Protein AF-A0AAV4A2T1-F1 (afdb_monomer)

Radius of gyration: 36.2 Å; Cα contacts (8 Å, |Δi|>4): 135; chains: 1; bounding box: 87×45×117 Å

Foldseek 3Di:
DDDDDPDPPPPVPPPVVVVVVVVVVVVVVVLVVLLVVQLVVCVVVVPPDPVVSVVSSVCSPPDDDDPPNPPVVVDPPPPPVCPPVVVDPDDDDDDDDDDDDDDDDDPDPDQPQDPALVSVVVCCVPVVPDLQSNLVNDLNNFQVSLLVRQQAHDDDLVVLSLLVSCLPPPDLVCLVRNLSNLVSCLNHNCSVVSLVPDDPVSVVSNVVSLVVSLVDDDDDVNVVSVVSSVVSCVSSVD

Structure (mmCIF, N/CA/C/O backbone):
data_AF-A0AAV4A2T1-F1
#
_entry.id   AF-A0AAV4A2T1-F1
#
loop_
_atom_site.group_PDB
_atom_site.id
_atom_site.type_symbol
_atom_site.label_atom_id
_atom_site.label_alt_id
_atom_site.label_comp_id
_atom_site.label_asym_id
_atom_site.label_entity_id
_atom_site.label_seq_id
_atom_site.pdbx_PDB_ins_code
_atom_site.Cartn_x
_atom_site.Cartn_y
_atom_site.Cartn_z
_atom_site.occupancy
_atom_site.B_iso_or_equiv
_atom_site.auth_seq_id
_atom_site.auth_comp_id
_atom_site.auth_asym_id
_atom_site.auth_atom_id
_atom_site.pdbx_PDB_model_num
ATOM 1 N N . MET A 1 1 ? 59.737 -14.515 -89.623 1.00 43.16 1 MET A N 1
ATOM 2 C CA . MET A 1 1 ? 59.753 -14.873 -88.190 1.00 43.16 1 MET A CA 1
ATOM 3 C C . MET A 1 1 ? 60.000 -13.600 -87.404 1.00 43.16 1 MET A C 1
ATOM 5 O O . MET A 1 1 ? 61.114 -13.100 -87.418 1.00 43.16 1 MET A O 1
ATOM 9 N N . THR A 1 2 ? 58.962 -13.033 -86.798 1.00 39.16 2 THR A N 1
ATOM 10 C CA . THR A 1 2 ? 59.071 -11.861 -85.921 1.00 39.16 2 THR A CA 1
ATOM 11 C C . THR A 1 2 ? 58.277 -12.177 -84.666 1.00 39.16 2 THR A C 1
ATOM 13 O O . THR A 1 2 ? 57.051 -12.204 -84.686 1.00 39.16 2 THR A O 1
ATOM 16 N N . THR A 1 3 ? 58.992 -12.527 -83.603 1.00 48.31 3 THR A N 1
ATOM 17 C CA . THR A 1 3 ? 58.440 -12.797 -82.276 1.00 48.31 3 THR A CA 1
ATOM 18 C C . THR A 1 3 ? 58.065 -11.473 -81.620 1.00 48.31 3 THR A C 1
ATOM 20 O O . THR A 1 3 ? 58.946 -10.708 -81.223 1.00 48.31 3 THR A O 1
ATOM 23 N N . THR A 1 4 ? 56.771 -11.190 -81.518 1.00 50.41 4 THR A N 1
ATOM 24 C CA . THR A 1 4 ? 56.253 -10.055 -80.752 1.00 50.41 4 THR A CA 1
ATOM 25 C C . THR A 1 4 ? 56.444 -10.356 -79.266 1.00 50.41 4 THR A C 1
ATOM 27 O O . THR A 1 4 ? 55.845 -11.286 -78.730 1.00 50.41 4 THR A O 1
ATOM 30 N N . LYS A 1 5 ? 57.340 -9.610 -78.615 1.00 54.28 5 LYS A N 1
ATOM 31 C CA . LYS A 1 5 ? 57.538 -9.627 -77.160 1.00 54.28 5 LYS A CA 1
ATOM 32 C C . LYS A 1 5 ? 56.217 -9.239 -76.489 1.00 54.28 5 LYS A C 1
ATOM 34 O O . LYS A 1 5 ? 55.734 -8.133 -76.711 1.00 54.28 5 LYS A O 1
ATOM 39 N N . SER A 1 6 ? 55.658 -10.134 -75.677 1.00 53.12 6 SER A N 1
ATOM 40 C CA . SER A 1 6 ? 54.567 -9.804 -74.759 1.00 53.12 6 SER A CA 1
ATOM 41 C C . SER A 1 6 ? 55.137 -8.886 -73.677 1.00 53.12 6 SER A C 1
ATOM 43 O O . SER A 1 6 ? 55.912 -9.340 -72.837 1.00 53.12 6 SER A O 1
ATOM 45 N N . SER A 1 7 ? 54.833 -7.590 -73.751 1.00 50.44 7 SER A N 1
ATOM 46 C CA . SER A 1 7 ? 55.032 -6.670 -72.627 1.00 50.44 7 SER A CA 1
ATOM 47 C C . SER A 1 7 ? 54.070 -7.095 -71.515 1.00 50.44 7 SER A C 1
ATOM 49 O O . SER A 1 7 ? 52.896 -7.352 -71.771 1.00 50.44 7 SER A O 1
ATOM 51 N N . HIS A 1 8 ? 54.606 -7.251 -70.308 1.00 57.75 8 HIS A N 1
ATOM 52 C CA . HIS A 1 8 ? 53.874 -7.577 -69.085 1.00 57.75 8 HIS A CA 1
ATOM 53 C C . HIS A 1 8 ? 53.548 -6.293 -68.304 1.00 57.75 8 HIS A C 1
ATOM 55 O O . HIS A 1 8 ? 53.617 -6.283 -67.085 1.00 57.75 8 HIS A O 1
ATOM 61 N N . ASP A 1 9 ? 53.209 -5.209 -69.004 1.00 53.62 9 ASP A N 1
ATOM 62 C CA . ASP A 1 9 ? 52.896 -3.916 -68.386 1.00 53.62 9 ASP A CA 1
ATOM 63 C C . ASP A 1 9 ? 51.425 -3.556 -68.616 1.00 53.62 9 ASP A C 1
ATOM 65 O O . ASP A 1 9 ? 51.102 -2.516 -69.184 1.00 53.62 9 ASP A O 1
ATOM 69 N N . ASP A 1 10 ? 50.526 -4.442 -68.192 1.00 55.19 10 ASP A N 1
ATOM 70 C CA . ASP A 1 10 ? 49.124 -4.080 -67.968 1.00 55.19 10 ASP A CA 1
ATOM 71 C C . ASP A 1 10 ? 48.776 -4.340 -66.497 1.00 55.19 10 ASP A C 1
ATOM 73 O O . ASP A 1 10 ? 47.864 -5.090 -66.155 1.00 55.19 10 ASP A O 1
ATOM 77 N N . ASP A 1 11 ? 49.558 -3.720 -65.604 1.00 62.66 11 ASP A N 1
ATOM 78 C CA . ASP A 1 11 ? 49.144 -3.445 -64.226 1.00 62.66 11 ASP A CA 1
ATOM 79 C C . ASP A 1 11 ? 48.082 -2.333 -64.267 1.00 62.66 11 ASP A C 1
ATOM 81 O O . ASP A 1 11 ? 48.297 -1.183 -63.872 1.00 62.66 11 ASP A O 1
ATOM 85 N N . SER A 1 12 ? 46.908 -2.669 -64.799 1.00 69.00 12 SER A N 1
ATOM 86 C CA . SER A 1 12 ? 45.718 -1.841 -64.656 1.00 69.00 12 SER A CA 1
ATOM 87 C C . SER A 1 12 ? 45.301 -1.885 -63.186 1.00 69.00 12 SER A C 1
ATOM 89 O O . SER A 1 12 ? 44.642 -2.819 -62.727 1.00 69.00 12 SER A O 1
ATOM 91 N N . LEU A 1 13 ? 45.770 -0.907 -62.406 1.00 72.44 13 LEU A N 1
ATOM 92 C CA . LEU A 1 13 ? 45.395 -0.748 -61.004 1.00 72.44 13 LEU A CA 1
ATOM 93 C C . LEU A 1 13 ? 43.880 -0.539 -60.906 1.00 72.44 13 LEU A C 1
ATOM 95 O O . LEU A 1 13 ? 43.354 0.517 -61.260 1.00 72.44 13 LEU A O 1
ATOM 99 N N . ASP A 1 14 ? 43.176 -1.546 -60.392 1.00 82.25 14 ASP A N 1
ATOM 100 C CA . ASP A 1 14 ? 41.750 -1.447 -60.097 1.00 82.25 14 ASP A CA 1
ATOM 101 C C . ASP A 1 14 ? 41.538 -0.543 -58.872 1.00 82.25 14 ASP A C 1
ATOM 103 O O . ASP A 1 14 ? 41.599 -0.977 -57.716 1.00 82.25 14 ASP A O 1
ATOM 107 N N . PHE A 1 15 ? 41.277 0.738 -59.130 1.00 84.81 15 PHE A N 1
ATOM 108 C CA . PHE A 1 15 ? 40.980 1.732 -58.099 1.00 84.81 15 PHE A CA 1
ATOM 109 C C . PHE A 1 15 ? 39.780 1.346 -57.221 1.00 84.81 15 PHE A C 1
ATOM 111 O O . PHE A 1 15 ? 39.764 1.693 -56.041 1.00 84.81 15 PHE A O 1
ATOM 118 N N . GLY A 1 16 ? 38.811 0.585 -57.742 1.00 91.25 16 GLY A N 1
ATOM 119 C CA . GLY A 1 16 ? 37.668 0.109 -56.962 1.00 91.25 16 GLY A CA 1
ATOM 120 C C . GLY A 1 16 ? 38.048 -0.986 -55.961 1.00 91.25 16 GLY A C 1
ATOM 121 O O . GLY A 1 16 ? 37.509 -1.032 -54.851 1.00 91.25 16 GLY A O 1
ATOM 122 N N . LYS A 1 17 ? 39.009 -1.851 -56.314 1.00 89.94 17 LYS A N 1
ATOM 123 C CA . LYS A 1 17 ? 39.591 -2.832 -55.384 1.00 89.94 17 LYS A CA 1
ATOM 124 C C . LYS A 1 17 ? 40.360 -2.133 -54.266 1.00 89.94 17 LYS A C 1
ATOM 126 O O . LYS A 1 17 ? 40.123 -2.437 -53.098 1.00 89.94 17 LYS A O 1
ATOM 131 N N . VAL A 1 18 ? 41.211 -1.170 -54.619 1.00 89.75 18 VAL A N 1
ATOM 132 C CA . VAL A 1 18 ? 42.005 -0.396 -53.649 1.00 89.75 18 VAL A CA 1
ATOM 133 C C . VAL A 1 18 ? 41.103 0.404 -52.707 1.00 89.75 18 VAL A C 1
ATOM 135 O O . VAL A 1 18 ? 41.322 0.397 -51.500 1.00 89.75 18 VAL A O 1
ATOM 138 N N . GLU A 1 19 ? 40.045 1.039 -53.219 1.00 94.06 19 GLU A N 1
ATOM 139 C CA . GLU A 1 19 ? 39.087 1.782 -52.392 1.00 94.06 19 GLU A CA 1
ATOM 140 C C . GLU A 1 19 ? 38.361 0.870 -51.391 1.00 94.06 19 GLU A C 1
ATOM 142 O O . GLU A 1 19 ? 38.180 1.235 -50.228 1.00 94.06 19 GLU A O 1
ATOM 147 N N . ARG A 1 20 ? 37.958 -0.334 -51.814 1.00 94.25 20 ARG A N 1
ATOM 148 C CA . ARG A 1 20 ? 37.301 -1.306 -50.930 1.00 94.25 20 ARG A CA 1
ATOM 149 C C . ARG A 1 20 ? 38.246 -1.817 -49.846 1.00 94.25 20 ARG A C 1
ATOM 151 O O . ARG A 1 20 ? 37.833 -1.927 -48.695 1.00 94.25 20 ARG A O 1
ATOM 158 N N . GLU A 1 21 ? 39.490 -2.121 -50.208 1.00 93.88 21 GLU A N 1
ATOM 159 C CA . GLU A 1 21 ? 40.523 -2.528 -49.250 1.00 93.88 21 GLU A CA 1
ATOM 160 C C . GLU A 1 21 ? 40.792 -1.414 -48.237 1.00 93.88 21 GLU A C 1
ATOM 162 O O . GLU A 1 21 ? 40.781 -1.671 -47.035 1.00 93.88 21 GLU A O 1
ATOM 167 N N . ALA A 1 22 ? 40.923 -0.169 -48.700 1.00 94.94 22 ALA A N 1
ATOM 168 C CA . ALA A 1 22 ? 41.121 0.986 -47.833 1.00 94.94 22 ALA A CA 1
ATOM 169 C C . ALA A 1 22 ? 39.945 1.191 -46.863 1.00 94.94 22 ALA A C 1
ATOM 171 O O . ALA A 1 22 ? 40.167 1.353 -45.666 1.00 94.94 22 ALA A O 1
ATOM 172 N N . LYS A 1 23 ? 38.697 1.114 -47.345 1.00 96.06 23 LYS A N 1
ATOM 173 C CA . LYS A 1 23 ? 37.503 1.199 -46.482 1.00 96.06 23 LYS A CA 1
ATOM 174 C C . LYS A 1 23 ? 37.475 0.082 -45.442 1.00 96.06 23 LYS A C 1
ATOM 176 O O . LYS A 1 23 ? 37.290 0.353 -44.264 1.00 96.06 23 LYS A O 1
ATOM 181 N N . SER A 1 24 ? 37.755 -1.155 -45.855 1.00 95.50 24 SER A N 1
ATOM 182 C CA . SER A 1 24 ? 37.804 -2.291 -44.932 1.00 95.50 24 SER A CA 1
ATOM 183 C C . SER A 1 24 ? 38.889 -2.141 -43.861 1.00 95.50 24 SER A C 1
ATOM 185 O O . SER A 1 24 ? 38.699 -2.627 -42.748 1.00 95.50 24 SER A O 1
ATOM 187 N N . MET A 1 25 ? 40.025 -1.513 -44.184 1.00 94.81 25 MET A N 1
ATOM 188 C CA . MET A 1 25 ? 41.084 -1.237 -43.208 1.00 94.81 25 MET A CA 1
ATOM 189 C C . MET A 1 25 ? 40.655 -0.178 -42.190 1.00 94.81 25 MET A C 1
ATOM 191 O O . MET A 1 25 ? 40.936 -0.342 -41.006 1.00 94.81 25 MET A O 1
ATOM 195 N N . VAL A 1 26 ? 39.948 0.868 -42.632 1.00 96.00 26 VAL A N 1
ATOM 196 C CA . VAL A 1 26 ? 39.400 1.904 -41.741 1.00 96.00 26 VAL A CA 1
ATOM 197 C C . VAL A 1 26 ? 38.363 1.305 -40.793 1.00 96.00 26 VAL A C 1
ATOM 199 O O . VAL A 1 26 ? 38.496 1.456 -39.582 1.00 96.00 26 VAL A O 1
ATOM 202 N N . ASP A 1 27 ? 37.401 0.544 -41.318 1.00 92.88 27 ASP A N 1
ATOM 203 C CA . ASP A 1 27 ? 36.357 -0.093 -40.504 1.00 92.88 27 ASP A CA 1
ATOM 204 C C . ASP A 1 27 ? 36.952 -1.052 -39.452 1.00 92.88 27 ASP A C 1
ATOM 206 O O . ASP A 1 27 ? 36.461 -1.153 -38.324 1.00 92.88 27 ASP A O 1
ATOM 210 N N . TYR A 1 28 ? 38.025 -1.769 -39.810 1.00 93.88 28 TYR A N 1
ATOM 211 C CA . TYR A 1 28 ? 38.736 -2.653 -38.888 1.00 93.88 28 TYR A CA 1
ATOM 212 C C . TYR A 1 28 ? 39.434 -1.875 -37.766 1.00 93.88 28 TYR A C 1
ATOM 214 O O . TYR A 1 28 ? 39.346 -2.280 -36.604 1.00 93.88 28 TYR A O 1
ATOM 222 N N . ASP A 1 29 ? 40.103 -0.767 -38.095 1.00 95.50 29 ASP A N 1
ATOM 223 C CA . ASP A 1 29 ? 40.777 0.072 -37.102 1.00 95.50 29 ASP A CA 1
ATOM 224 C C . ASP A 1 29 ? 39.762 0.710 -36.143 1.00 95.50 29 ASP A C 1
ATOM 226 O O . ASP A 1 29 ? 39.908 0.610 -34.924 1.00 95.50 29 ASP A O 1
ATOM 230 N N . GLU A 1 30 ? 38.664 1.261 -36.667 1.00 93.81 30 GLU A N 1
ATOM 231 C CA . GLU A 1 30 ? 37.575 1.812 -35.853 1.00 93.81 30 GLU A CA 1
ATOM 232 C C . GLU A 1 30 ? 37.017 0.771 -34.875 1.00 93.81 30 GLU A C 1
ATOM 234 O O . GLU A 1 30 ? 36.868 1.034 -33.675 1.00 93.81 30 GLU A O 1
ATOM 239 N N . ARG A 1 31 ? 36.762 -0.448 -35.361 1.00 92.19 31 ARG A N 1
ATOM 240 C CA . ARG A 1 31 ? 36.276 -1.546 -34.523 1.00 92.19 31 ARG A CA 1
ATOM 241 C C . ARG A 1 31 ? 37.288 -1.946 -33.452 1.00 92.19 31 ARG A C 1
ATOM 243 O O . ARG A 1 31 ? 36.897 -2.164 -32.304 1.00 92.19 31 ARG A O 1
ATOM 250 N N . TYR A 1 32 ? 38.571 -2.006 -33.798 1.00 95.00 32 TYR A N 1
ATOM 251 C CA . TYR A 1 32 ? 39.642 -2.293 -32.848 1.00 95.00 32 TYR A CA 1
ATOM 252 C C . TYR A 1 32 ? 39.673 -1.268 -31.707 1.00 95.00 32 TYR A C 1
ATOM 254 O O . TYR A 1 32 ? 39.748 -1.648 -30.533 1.00 95.00 32 TYR A O 1
ATOM 262 N N . TRP A 1 33 ? 39.547 0.024 -32.025 1.00 95.44 33 TRP A N 1
ATOM 263 C CA . TRP A 1 33 ? 39.497 1.087 -31.020 1.00 95.44 33 TRP A CA 1
ATOM 264 C C . TRP A 1 33 ? 38.282 0.968 -30.099 1.00 95.44 33 TRP A C 1
ATOM 266 O O . TRP A 1 33 ? 38.430 1.098 -28.879 1.00 95.44 33 TRP A O 1
ATOM 276 N N . LEU A 1 34 ? 37.102 0.661 -30.647 1.00 94.62 34 LEU A N 1
ATOM 277 C CA . LEU A 1 34 ? 35.885 0.442 -29.858 1.00 94.62 34 LEU A CA 1
ATOM 278 C C . LEU A 1 34 ? 36.044 -0.739 -28.895 1.00 94.62 34 LEU A C 1
ATOM 280 O O . LEU A 1 34 ? 35.802 -0.590 -27.696 1.00 94.62 34 LEU A O 1
ATOM 284 N N . GLU A 1 35 ? 36.523 -1.884 -29.382 1.00 95.75 35 GLU A N 1
ATOM 285 C CA . GLU A 1 35 ? 36.756 -3.071 -28.555 1.00 95.75 35 GLU A CA 1
ATOM 286 C C . GLU A 1 35 ? 37.797 -2.804 -27.464 1.00 95.75 35 GLU A C 1
ATOM 288 O O . GLU A 1 35 ? 37.605 -3.195 -26.313 1.00 95.75 35 GLU A O 1
ATOM 293 N N . ASN A 1 36 ? 38.887 -2.106 -27.786 1.00 96.31 36 ASN A N 1
ATOM 294 C CA . ASN A 1 36 ? 39.917 -1.764 -26.811 1.00 96.31 36 ASN A CA 1
ATOM 295 C C . ASN A 1 36 ? 39.389 -0.804 -25.734 1.00 96.31 36 ASN A C 1
ATOM 297 O O . ASN A 1 36 ? 39.635 -1.004 -24.544 1.00 96.31 36 ASN A O 1
ATOM 301 N N . SER A 1 37 ? 38.588 0.190 -26.129 1.00 96.44 37 SER A N 1
ATOM 302 C CA . SER A 1 37 ? 37.918 1.087 -25.182 1.00 96.44 37 SER A CA 1
ATOM 303 C C . SER A 1 37 ? 36.973 0.328 -24.239 1.00 96.44 37 SER A C 1
ATOM 305 O O . SER A 1 37 ? 36.950 0.596 -23.036 1.00 96.44 37 SER A O 1
ATOM 307 N N . ALA A 1 38 ? 36.252 -0.676 -24.755 1.00 96.06 38 ALA A N 1
ATOM 308 C CA . ALA A 1 38 ? 35.369 -1.528 -23.966 1.00 96.06 38 ALA A CA 1
ATOM 309 C C . ALA A 1 38 ? 36.151 -2.430 -23.001 1.00 96.06 38 ALA A C 1
ATOM 311 O O . ALA A 1 38 ? 35.749 -2.567 -21.846 1.00 96.06 38 ALA A O 1
ATOM 312 N N . LYS A 1 39 ? 37.302 -2.975 -23.426 1.00 96.75 39 LYS A N 1
ATOM 313 C CA . LYS A 1 39 ? 38.216 -3.728 -22.548 1.00 96.75 39 LYS A CA 1
ATOM 314 C C . LYS A 1 39 ? 38.661 -2.872 -21.363 1.00 96.75 39 LYS A C 1
ATOM 316 O O . LYS A 1 39 ? 38.556 -3.323 -20.225 1.00 96.75 39 LYS A O 1
ATOM 321 N N . PHE A 1 40 ? 39.111 -1.639 -21.610 1.00 97.12 40 PHE A N 1
ATOM 322 C CA . PHE A 1 40 ? 39.515 -0.728 -20.534 1.00 97.12 40 PHE A CA 1
ATOM 323 C C . PHE A 1 40 ? 38.358 -0.406 -19.587 1.00 97.12 40 PHE A C 1
ATOM 325 O O . PHE A 1 40 ? 38.524 -0.515 -18.374 1.00 97.12 40 PHE A O 1
ATOM 332 N N . ARG A 1 41 ? 37.173 -0.099 -20.129 1.00 95.75 41 ARG A N 1
ATOM 333 C CA . ARG A 1 41 ? 35.971 0.169 -19.329 1.00 95.75 41 ARG A CA 1
ATOM 334 C C . ARG A 1 41 ? 35.590 -1.020 -18.445 1.00 95.75 41 ARG A C 1
ATOM 336 O O . ARG A 1 41 ? 35.310 -0.828 -17.268 1.00 95.75 41 ARG A O 1
ATOM 343 N N . ALA A 1 42 ? 35.590 -2.236 -18.987 1.00 96.38 42 ALA A N 1
ATOM 344 C CA . ALA A 1 42 ? 35.232 -3.439 -18.237 1.00 96.38 42 ALA A CA 1
ATOM 345 C C . ALA A 1 42 ? 36.223 -3.721 -17.090 1.00 96.38 42 ALA A C 1
ATOM 347 O O . ALA A 1 42 ? 35.817 -4.113 -15.995 1.00 96.38 42 ALA A O 1
ATOM 348 N N . VAL A 1 43 ? 37.519 -3.465 -17.311 1.00 95.12 43 VAL A N 1
ATOM 349 C CA . VAL A 1 43 ? 38.549 -3.563 -16.261 1.00 95.12 43 VAL A CA 1
ATOM 350 C C . VAL A 1 43 ? 38.343 -2.496 -15.185 1.00 95.12 43 VAL A C 1
ATOM 352 O O . VAL A 1 43 ? 38.387 -2.809 -13.996 1.00 95.12 43 VAL A O 1
ATOM 355 N N . GLU A 1 44 ? 38.083 -1.250 -15.582 1.00 96.25 44 GLU A N 1
ATOM 356 C CA . GLU A 1 44 ? 37.824 -0.141 -14.656 1.00 96.25 44 GLU A CA 1
ATOM 357 C C . GLU A 1 44 ? 36.581 -0.395 -13.789 1.00 96.25 44 GLU A C 1
ATOM 359 O O . GLU A 1 44 ? 36.602 -0.154 -12.580 1.00 96.25 44 GLU A O 1
ATOM 364 N N . GLN A 1 45 ? 35.532 -0.969 -14.383 1.00 93.69 45 GLN A N 1
ATOM 365 C CA . GLN A 1 45 ? 34.294 -1.364 -13.704 1.00 93.69 45 GLN A CA 1
ATOM 366 C C . GLN A 1 45 ? 34.450 -2.591 -12.790 1.00 93.69 45 GLN A C 1
ATOM 368 O O . GLN A 1 45 ? 33.521 -2.904 -12.049 1.00 93.69 45 GLN A O 1
ATOM 373 N N . ARG A 1 46 ? 35.616 -3.258 -12.791 1.00 95.00 46 ARG A N 1
ATOM 374 C CA . ARG A 1 46 ? 35.908 -4.460 -11.986 1.00 95.00 46 ARG A CA 1
ATOM 375 C C . ARG A 1 46 ? 34.863 -5.563 -12.168 1.00 95.00 46 ARG A C 1
ATOM 377 O O . ARG A 1 46 ? 34.372 -6.136 -11.197 1.00 95.00 46 ARG A O 1
ATOM 384 N N . VAL A 1 47 ? 34.544 -5.839 -13.428 1.00 95.06 47 VAL A N 1
ATOM 385 C CA . VAL A 1 47 ? 33.647 -6.920 -13.847 1.00 95.06 47 VAL A CA 1
ATOM 386 C C . VAL A 1 47 ? 34.046 -8.252 -13.192 1.00 95.06 47 VAL A C 1
ATOM 388 O O . VAL A 1 47 ? 35.229 -8.595 -13.129 1.00 95.06 47 VAL A O 1
ATOM 391 N N . ALA A 1 48 ? 33.060 -8.990 -12.670 1.00 91.44 48 ALA A N 1
ATOM 392 C CA . ALA A 1 48 ? 33.297 -10.118 -11.765 1.00 91.44 48 ALA A CA 1
ATOM 393 C C . ALA A 1 48 ? 33.673 -11.426 -12.483 1.00 91.44 48 ALA A C 1
ATOM 395 O O . ALA A 1 48 ? 34.292 -12.302 -11.876 1.00 91.44 48 ALA A O 1
ATOM 396 N N . SER A 1 49 ? 33.302 -11.575 -13.760 1.00 96.88 49 SER A N 1
ATOM 397 C CA . SER A 1 49 ? 33.517 -12.799 -14.539 1.00 96.88 49 SER A CA 1
ATOM 398 C C . SER A 1 49 ? 34.091 -12.521 -15.929 1.00 96.88 49 SER A C 1
ATOM 400 O O . SER A 1 49 ? 33.889 -11.458 -16.514 1.00 96.88 49 SER A O 1
ATOM 402 N N . TYR A 1 50 ? 34.803 -13.504 -16.485 1.00 95.62 50 TYR A N 1
ATOM 403 C CA . TYR A 1 50 ? 35.314 -13.400 -17.852 1.00 95.62 50 TYR A CA 1
ATOM 404 C C . TYR A 1 50 ? 34.188 -13.374 -18.894 1.00 95.62 50 TYR A C 1
ATOM 406 O O . TYR A 1 50 ? 34.326 -12.699 -19.910 1.00 95.62 50 TYR A O 1
ATOM 414 N N . ASP A 1 51 ? 33.080 -14.072 -18.642 1.00 96.56 51 ASP A N 1
ATOM 415 C CA . ASP A 1 51 ? 31.943 -14.104 -19.564 1.00 96.56 51 ASP A CA 1
ATOM 416 C C . ASP A 1 51 ? 31.307 -12.716 -19.698 1.00 96.56 51 ASP A C 1
ATOM 418 O O . ASP A 1 51 ? 31.129 -12.232 -20.812 1.00 96.56 51 ASP A O 1
ATOM 422 N N . GLU A 1 52 ? 31.109 -12.008 -18.585 1.00 94.94 52 GLU A N 1
ATOM 423 C CA . GLU A 1 52 ? 30.627 -10.621 -18.586 1.00 94.94 52 GLU A CA 1
ATOM 424 C C . GLU A 1 52 ? 31.616 -9.678 -19.298 1.00 94.94 52 GLU A C 1
ATOM 426 O O . GLU A 1 52 ? 31.224 -8.849 -20.120 1.00 94.94 52 GLU A O 1
ATOM 431 N N . PHE A 1 53 ? 32.924 -9.848 -19.068 1.00 96.38 53 PHE A N 1
ATOM 432 C CA . PHE A 1 53 ? 33.952 -9.092 -19.790 1.00 96.38 53 PHE A CA 1
ATOM 433 C C . PHE A 1 53 ? 33.882 -9.344 -21.304 1.00 96.38 53 PHE A C 1
ATOM 435 O O . PHE A 1 53 ? 33.938 -8.408 -22.105 1.00 96.38 53 PHE A O 1
ATOM 442 N N . ARG A 1 54 ? 33.745 -10.610 -21.708 1.00 96.56 54 ARG A N 1
ATOM 443 C CA . ARG A 1 54 ? 33.632 -11.025 -23.109 1.00 96.56 54 ARG A CA 1
ATOM 444 C C . ARG A 1 54 ? 32.391 -10.420 -23.753 1.00 96.56 54 ARG A C 1
ATOM 446 O O . ARG A 1 54 ? 32.496 -9.902 -24.862 1.00 96.56 54 ARG A O 1
ATOM 453 N N . GLU A 1 55 ? 31.252 -10.463 -23.073 1.00 96.19 55 GLU A N 1
ATOM 454 C CA . GLU A 1 55 ? 29.992 -9.894 -23.555 1.00 96.19 55 GLU A CA 1
ATOM 455 C C . GLU A 1 55 ? 30.099 -8.383 -23.775 1.00 96.19 55 GLU A C 1
ATOM 457 O O . GLU A 1 55 ? 29.726 -7.902 -24.845 1.00 96.19 55 GLU A O 1
ATOM 462 N N . ILE A 1 56 ? 30.697 -7.642 -22.834 1.00 94.56 56 ILE A N 1
ATOM 463 C CA . ILE A 1 56 ? 30.909 -6.190 -22.961 1.00 94.56 56 ILE A CA 1
ATOM 464 C C . ILE A 1 56 ? 31.771 -5.858 -24.186 1.00 94.56 56 ILE A C 1
ATOM 466 O O . ILE A 1 56 ? 31.439 -4.954 -24.955 1.00 94.56 56 ILE A O 1
ATOM 470 N N . VAL A 1 57 ? 32.867 -6.593 -24.396 1.00 96.06 57 VAL A N 1
ATOM 471 C CA . VAL A 1 57 ? 33.760 -6.372 -25.545 1.00 96.06 57 VAL A CA 1
ATOM 472 C C . VAL A 1 57 ? 33.071 -6.752 -26.854 1.00 96.06 57 VAL A C 1
ATOM 474 O O . VAL A 1 57 ? 33.163 -6.014 -27.833 1.00 96.06 57 VAL A O 1
ATOM 477 N N . MET A 1 58 ? 32.333 -7.864 -26.877 1.00 94.44 58 MET A N 1
ATOM 478 C CA . MET A 1 58 ? 31.569 -8.286 -28.052 1.00 94.44 58 MET A CA 1
ATOM 479 C C . MET A 1 58 ? 30.483 -7.280 -28.422 1.00 94.44 58 MET A C 1
ATOM 481 O O . MET A 1 58 ? 30.276 -7.029 -29.605 1.00 94.44 58 MET A O 1
ATOM 485 N N . ALA A 1 59 ? 29.832 -6.669 -27.435 1.00 94.38 59 ALA A N 1
ATOM 486 C CA . ALA A 1 59 ? 28.775 -5.682 -27.623 1.00 94.38 59 ALA A CA 1
ATOM 487 C C . ALA A 1 59 ? 29.288 -4.260 -27.929 1.00 94.38 59 ALA A C 1
ATOM 489 O O . ALA A 1 59 ? 28.480 -3.373 -28.192 1.00 94.38 59 ALA A O 1
ATOM 490 N N . ALA A 1 60 ? 30.605 -4.017 -27.942 1.00 92.31 60 ALA A N 1
ATOM 491 C CA . ALA A 1 60 ? 31.185 -2.675 -28.087 1.00 92.31 60 ALA A CA 1
ATOM 492 C C . ALA A 1 60 ? 30.818 -1.954 -29.399 1.00 92.31 60 ALA A C 1
ATOM 494 O O . ALA A 1 60 ? 30.838 -0.728 -29.462 1.00 92.31 60 ALA A O 1
ATOM 495 N N . HIS A 1 61 ? 30.486 -2.714 -30.444 1.00 89.00 61 HIS A N 1
ATOM 496 C CA . HIS A 1 61 ? 30.096 -2.195 -31.756 1.00 89.00 61 HIS A CA 1
ATOM 497 C C . HIS A 1 61 ? 28.606 -1.816 -31.853 1.00 89.00 61 HIS A C 1
ATOM 499 O O . HIS A 1 61 ? 28.172 -1.309 -32.889 1.00 89.00 61 HIS A O 1
ATOM 505 N N . LEU A 1 62 ? 27.806 -2.085 -30.814 1.00 89.75 62 LEU A N 1
ATOM 506 C CA . LEU A 1 62 ? 26.388 -1.735 -30.791 1.00 89.75 62 LEU A CA 1
ATOM 507 C C . LEU A 1 62 ? 26.220 -0.225 -30.598 1.00 89.75 62 LEU A C 1
ATOM 509 O O . LEU A 1 62 ? 26.823 0.379 -29.710 1.00 89.75 62 LEU A O 1
ATOM 513 N N . LYS A 1 63 ? 25.366 0.385 -31.421 1.00 83.88 63 LYS A N 1
ATOM 514 C CA . LYS A 1 63 ? 25.010 1.801 -31.304 1.00 83.88 63 LYS A CA 1
ATOM 515 C C . LYS A 1 63 ? 23.828 1.968 -30.342 1.00 83.88 63 LYS A C 1
ATOM 517 O O . LYS A 1 63 ? 22.958 1.094 -30.303 1.00 83.88 63 LYS A O 1
ATOM 522 N N . PRO A 1 64 ? 23.777 3.064 -29.564 1.00 83.69 64 PRO A N 1
ATOM 523 C CA . PRO A 1 64 ? 22.566 3.436 -28.841 1.00 83.69 64 PRO A CA 1
ATOM 524 C C . PRO A 1 64 ? 21.387 3.541 -29.810 1.00 83.69 64 PRO A C 1
ATOM 526 O O . PRO A 1 64 ? 21.578 3.984 -30.939 1.00 83.69 64 PRO A O 1
ATOM 529 N N . LEU A 1 65 ? 20.186 3.162 -29.367 1.00 81.75 65 LEU A N 1
ATOM 530 C CA . LEU A 1 65 ? 18.993 3.316 -30.197 1.00 81.75 65 LEU A CA 1
ATOM 531 C C . LEU A 1 65 ? 18.732 4.797 -30.485 1.00 81.75 65 LEU A C 1
ATOM 533 O O . LEU A 1 65 ? 18.658 5.617 -29.563 1.00 81.75 65 LEU A O 1
ATOM 537 N N . GLU A 1 66 ? 18.546 5.113 -31.759 1.00 81.06 66 GLU A N 1
ATOM 538 C CA . GLU A 1 66 ? 18.158 6.441 -32.223 1.00 81.06 66 GLU A CA 1
ATOM 539 C C . GLU A 1 66 ? 16.625 6.593 -32.192 1.00 81.06 66 GLU A C 1
ATOM 541 O O . GLU A 1 66 ? 15.879 5.621 -32.056 1.00 81.06 66 GLU A O 1
ATOM 546 N N . LYS A 1 67 ? 16.104 7.824 -32.275 1.00 76.06 67 LYS A N 1
ATOM 547 C CA . LYS A 1 67 ? 14.642 8.064 -32.219 1.00 76.06 67 LYS A CA 1
ATOM 548 C C . LYS A 1 67 ? 13.929 7.518 -33.459 1.00 76.06 67 LYS A C 1
ATOM 550 O O . LYS A 1 67 ? 12.725 7.265 -33.440 1.00 76.06 67 LYS A O 1
ATOM 555 N N . GLU A 1 68 ? 14.693 7.377 -34.530 1.00 77.94 68 GLU A N 1
ATOM 556 C CA . GLU A 1 68 ? 14.331 6.866 -35.838 1.00 77.94 68 GLU A CA 1
ATOM 557 C C . GLU A 1 68 ? 14.303 5.329 -35.859 1.00 77.94 68 GLU A C 1
ATOM 559 O O . GLU A 1 68 ? 13.604 4.744 -36.695 1.00 77.94 68 GLU A O 1
ATOM 564 N N . ASP A 1 69 ? 14.988 4.673 -34.912 1.00 76.88 69 ASP A N 1
ATOM 565 C CA . ASP A 1 69 ? 14.933 3.227 -34.730 1.00 76.88 69 ASP A CA 1
ATOM 566 C C . ASP A 1 69 ? 13.542 2.851 -34.214 1.00 76.88 69 ASP A C 1
ATOM 568 O O . ASP A 1 69 ? 13.171 3.065 -33.057 1.00 76.88 69 ASP A O 1
ATOM 572 N N . LYS A 1 70 ? 12.713 2.308 -35.111 1.00 67.19 70 LYS A N 1
ATOM 573 C CA . LYS A 1 70 ? 11.307 1.991 -34.835 1.00 67.19 70 LYS A CA 1
ATOM 574 C C . LYS A 1 70 ? 11.176 0.813 -33.867 1.00 67.19 70 LYS A C 1
ATOM 576 O O . LYS A 1 70 ? 10.825 -0.295 -34.276 1.00 67.19 70 LYS A O 1
ATOM 581 N N . ILE A 1 71 ? 11.307 1.078 -32.568 1.00 63.16 71 ILE A N 1
ATOM 582 C CA . ILE A 1 71 ? 10.908 0.158 -31.486 1.00 63.16 71 ILE A CA 1
ATOM 583 C C . ILE A 1 71 ? 9.422 -0.219 -31.632 1.00 63.16 71 ILE A C 1
ATOM 585 O O . ILE A 1 71 ? 9.025 -1.326 -31.294 1.00 63.16 71 ILE A O 1
ATOM 589 N N . SER A 1 72 ? 8.604 0.654 -32.236 1.00 58.72 72 SER A N 1
ATOM 590 C CA . SER A 1 72 ? 7.190 0.395 -32.553 1.00 58.72 72 SER A CA 1
ATOM 591 C C . SER A 1 72 ? 6.960 -0.784 -33.509 1.00 58.72 72 SER A C 1
ATOM 593 O O . SER A 1 72 ? 5.854 -1.315 -33.554 1.00 58.72 72 SER A O 1
ATOM 595 N N . SER A 1 73 ? 7.972 -1.181 -34.291 1.00 59.41 73 SER A N 1
ATOM 596 C CA . SER A 1 73 ? 7.896 -2.370 -35.154 1.00 59.41 73 SER A CA 1
ATOM 597 C C . SER A 1 73 ? 8.156 -3.672 -34.391 1.00 59.41 73 SER A C 1
ATOM 599 O O . SER A 1 73 ? 7.702 -4.734 -34.811 1.00 59.41 73 SER A O 1
ATOM 601 N N . MET A 1 74 ? 8.819 -3.584 -33.234 1.00 59.03 74 MET A 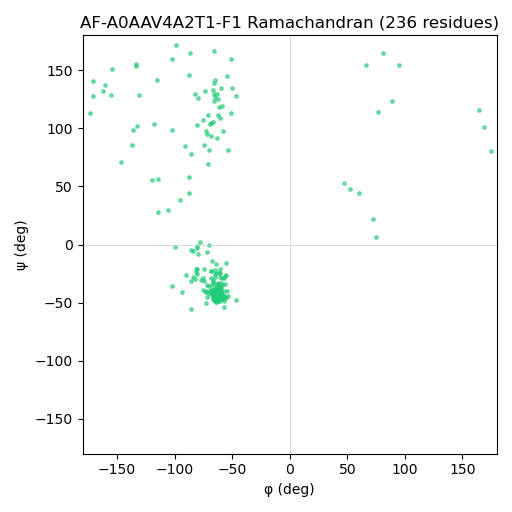N 1
ATOM 602 C CA . MET A 1 74 ? 9.190 -4.704 -32.372 1.00 59.03 74 MET A CA 1
ATOM 603 C C . MET A 1 74 ? 8.059 -5.036 -31.389 1.00 59.03 74 MET A C 1
ATOM 605 O O . MET A 1 74 ? 8.280 -5.231 -30.200 1.00 59.03 74 MET A O 1
ATOM 609 N N . GLY A 1 75 ? 6.822 -5.059 -31.894 1.00 58.66 75 GLY A N 1
ATOM 610 C CA . GLY A 1 75 ? 5.618 -5.251 -31.092 1.00 58.66 75 GLY A CA 1
ATOM 611 C C . GLY A 1 75 ? 5.352 -4.096 -30.125 1.00 58.66 75 GLY A C 1
ATOM 612 O O . GLY A 1 75 ? 6.235 -3.356 -29.701 1.00 58.66 75 GLY A O 1
ATOM 613 N N . VAL A 1 76 ? 4.088 -3.908 -29.762 1.00 55.94 76 VAL A N 1
ATOM 614 C CA . VAL A 1 76 ? 3.740 -2.969 -28.696 1.00 55.94 76 VAL A CA 1
ATOM 615 C C . VAL A 1 76 ? 4.401 -3.489 -27.422 1.00 55.94 76 VAL A C 1
ATOM 617 O O . VAL A 1 76 ? 4.008 -4.539 -26.917 1.00 55.94 76 VAL A O 1
ATOM 620 N N . PHE A 1 77 ? 5.401 -2.777 -26.902 1.00 56.34 77 PHE A N 1
ATOM 621 C CA . PHE A 1 77 ? 5.875 -2.996 -25.541 1.00 56.34 77 PHE A CA 1
ATOM 622 C C . PHE A 1 77 ? 4.700 -2.662 -24.613 1.00 56.34 77 PHE A C 1
ATOM 624 O O . PHE A 1 77 ? 4.457 -1.510 -24.263 1.00 56.34 77 PHE A O 1
ATOM 631 N N . THR A 1 78 ? 3.891 -3.668 -24.283 1.00 56.91 78 THR A N 1
ATOM 632 C CA . THR A 1 78 ? 2.658 -3.527 -23.492 1.00 56.91 78 THR A CA 1
ATOM 633 C C . THR A 1 78 ? 2.935 -3.201 -22.025 1.00 56.91 78 THR A C 1
ATOM 635 O O . THR A 1 78 ? 2.007 -3.000 -21.243 1.00 56.91 78 THR A O 1
ATOM 638 N N . GLN A 1 79 ? 4.204 -3.084 -21.636 1.00 59.56 79 GLN A N 1
ATOM 639 C CA . GLN A 1 79 ? 4.604 -2.590 -20.330 1.00 59.56 79 GLN A CA 1
ATOM 640 C C . GLN A 1 79 ? 4.689 -1.065 -20.343 1.00 59.56 79 GLN A C 1
ATOM 642 O O . GLN A 1 79 ? 5.752 -0.445 -20.375 1.00 59.56 79 GLN A O 1
ATOM 647 N N . VAL A 1 80 ? 3.513 -0.448 -20.267 1.00 61.59 80 VAL A N 1
ATOM 648 C CA . VAL A 1 80 ? 3.400 0.951 -19.872 1.00 61.59 80 VAL A CA 1
ATOM 649 C C . VAL A 1 80 ? 3.678 1.000 -18.372 1.00 61.59 80 VAL A C 1
ATOM 651 O O . VAL A 1 80 ? 2.794 0.733 -17.561 1.00 61.59 80 VAL A O 1
ATOM 654 N N . TRP A 1 81 ? 4.915 1.335 -18.000 1.00 60.19 81 TRP A N 1
ATOM 655 C CA . TRP A 1 81 ? 5.340 1.478 -16.601 1.00 60.19 81 TRP A CA 1
ATOM 656 C C . TRP A 1 81 ? 4.472 2.472 -15.801 1.00 60.19 81 TRP A C 1
ATOM 658 O O . TRP A 1 81 ? 4.474 2.434 -14.578 1.00 60.19 81 TRP A O 1
ATOM 668 N N . ASN A 1 82 ? 3.677 3.313 -16.480 1.00 62.03 82 ASN A N 1
ATOM 669 C CA . ASN A 1 82 ? 2.690 4.216 -15.888 1.00 62.03 82 ASN A CA 1
ATOM 670 C C . ASN A 1 82 ? 1.362 4.229 -16.670 1.00 62.03 82 ASN A C 1
ATOM 672 O O . ASN A 1 82 ? 1.117 5.107 -17.498 1.00 62.03 82 ASN A O 1
ATOM 676 N N . GLN A 1 83 ? 0.454 3.298 -16.368 1.00 61.94 83 GLN A N 1
ATOM 677 C CA . GLN A 1 83 ? -0.905 3.279 -16.943 1.00 61.94 83 GLN A CA 1
ATOM 678 C C . GLN A 1 83 ? -1.736 4.529 -16.592 1.00 61.94 83 GLN A C 1
ATOM 680 O O . GLN A 1 83 ? -2.650 4.908 -17.321 1.00 61.94 83 GLN A O 1
ATOM 685 N N . SER A 1 84 ? -1.413 5.202 -15.487 1.00 58.19 84 SER A N 1
ATOM 686 C CA . SER A 1 84 ? -2.101 6.409 -15.018 1.00 58.19 84 SER A CA 1
ATOM 687 C C . SER A 1 84 ? -1.776 7.670 -15.830 1.00 58.19 84 SER A C 1
ATOM 689 O O . SER A 1 84 ? -2.576 8.604 -15.819 1.00 58.19 84 SER A O 1
ATOM 691 N N . ALA A 1 85 ? -0.656 7.702 -16.563 1.00 58.44 85 ALA A N 1
ATOM 692 C CA . ALA A 1 85 ? -0.246 8.855 -17.374 1.00 58.44 85 ALA A CA 1
ATOM 693 C C . ALA A 1 85 ? -0.973 8.933 -18.731 1.00 58.44 85 ALA A C 1
ATOM 695 O O . ALA A 1 85 ? -1.171 10.019 -19.268 1.00 58.44 85 ALA A O 1
ATOM 696 N N . LEU A 1 86 ? -1.445 7.798 -19.261 1.00 56.78 86 LEU A N 1
ATOM 697 C CA . LEU A 1 86 ? -2.157 7.739 -20.547 1.00 56.78 86 LEU A CA 1
ATOM 698 C C . LEU A 1 86 ? -3.532 8.421 -20.524 1.00 56.78 86 LEU A C 1
ATOM 700 O O . LEU A 1 86 ? -4.103 8.682 -21.578 1.00 56.78 86 LEU A O 1
ATOM 704 N N . LYS A 1 87 ? -4.073 8.733 -19.340 1.00 58.91 87 LYS A N 1
ATOM 705 C CA . LYS A 1 87 ? -5.380 9.389 -19.206 1.00 58.91 87 LYS A CA 1
ATOM 706 C C . LYS A 1 87 ? -5.360 10.895 -19.485 1.00 58.91 87 LYS A C 1
ATOM 708 O O . LYS A 1 87 ? -6.412 11.512 -19.357 1.00 58.91 87 LYS A O 1
ATOM 713 N N . ASN A 1 88 ? -4.227 11.500 -19.852 1.00 56.38 88 ASN A N 1
ATOM 714 C CA . ASN A 1 88 ? -4.229 12.920 -20.206 1.00 56.38 88 ASN A CA 1
ATOM 715 C C . ASN A 1 88 ? -3.221 13.294 -21.311 1.00 56.38 88 ASN A C 1
ATOM 717 O O . ASN A 1 88 ? -2.232 13.974 -21.040 1.00 56.38 88 ASN A O 1
ATOM 721 N N . PRO A 1 89 ? -3.452 12.892 -22.572 1.00 47.56 89 PRO A N 1
ATOM 722 C CA . PRO A 1 89 ? -2.647 13.342 -23.694 1.00 47.56 89 PRO A CA 1
ATOM 723 C C . PRO A 1 89 ? -3.219 14.652 -24.255 1.00 47.56 89 PRO A C 1
ATOM 725 O O . PRO A 1 89 ? -3.622 14.692 -25.407 1.00 47.56 89 PRO A O 1
ATOM 728 N N . GLN A 1 90 ? -3.324 15.709 -23.445 1.00 46.97 90 GLN A N 1
ATOM 729 C CA . GLN A 1 90 ? -3.452 17.083 -23.948 1.00 46.97 90 GLN A CA 1
ATOM 730 C C . GLN A 1 90 ? -3.383 18.089 -22.798 1.00 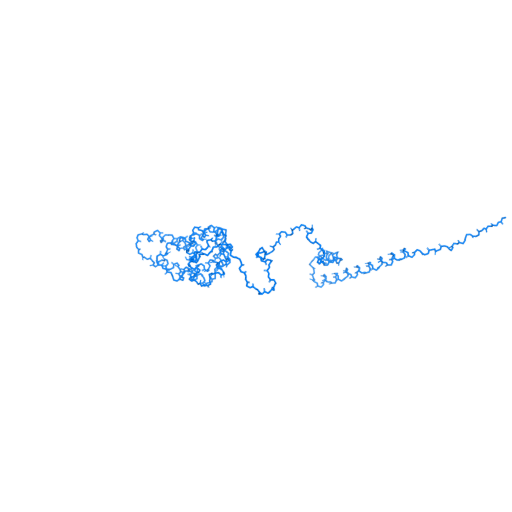46.97 90 GLN A C 1
ATOM 732 O O . GLN A 1 90 ? -4.289 18.150 -21.968 1.00 46.97 90 GLN A O 1
ATOM 737 N N . LYS A 1 91 ? -2.314 18.892 -22.781 1.00 43.38 91 LYS A N 1
ATOM 738 C CA . LYS A 1 91 ? -2.352 20.359 -22.640 1.00 43.38 91 LYS A CA 1
ATOM 739 C C . LYS A 1 91 ? -0.926 20.896 -22.534 1.00 43.38 91 LYS A C 1
ATOM 741 O O . LYS A 1 91 ? -0.451 21.230 -21.454 1.00 43.38 91 LYS A O 1
ATOM 746 N N . ASP A 1 92 ? -0.285 21.020 -23.690 1.00 39.16 92 ASP A N 1
ATOM 747 C CA . ASP A 1 92 ? 0.622 22.138 -23.911 1.00 39.16 92 ASP A CA 1
ATOM 748 C C . ASP A 1 92 ? -0.232 23.362 -24.262 1.00 39.16 92 ASP A C 1
ATOM 750 O O . ASP A 1 92 ? -1.052 23.305 -25.175 1.00 39.16 92 ASP A O 1
ATOM 754 N N . GLY A 1 93 ? -0.035 24.455 -23.525 1.00 38.31 93 GLY A N 1
ATOM 755 C CA . GLY A 1 93 ? -0.231 25.815 -24.026 1.00 38.31 93 GLY A CA 1
ATOM 756 C C . GLY A 1 93 ? -1.658 26.364 -24.176 1.00 38.31 93 GLY A C 1
ATOM 757 O O . GLY A 1 93 ? -2.380 26.057 -25.113 1.00 38.31 93 GLY A O 1
ATOM 758 N N . ASN A 1 94 ? -1.926 27.373 -23.346 1.00 31.73 94 ASN A N 1
ATOM 759 C CA . ASN A 1 94 ? -2.864 28.486 -23.510 1.00 31.73 94 ASN A CA 1
ATOM 760 C C . ASN A 1 94 ? -4.333 28.367 -23.064 1.00 31.73 94 ASN A C 1
ATOM 762 O O . ASN A 1 94 ? -5.141 27.562 -23.515 1.00 31.73 94 ASN A O 1
ATOM 766 N N . TYR A 1 95 ? -4.649 29.322 -22.189 1.00 40.56 95 TYR A N 1
ATOM 767 C CA . TYR A 1 95 ? -5.953 29.792 -21.765 1.00 40.56 95 TYR A CA 1
ATOM 768 C C . TYR A 1 95 ? -6.892 30.030 -22.948 1.00 40.56 95 TYR A C 1
ATOM 770 O O . TYR A 1 95 ? -6.575 30.812 -23.841 1.00 40.56 95 TYR A O 1
ATOM 778 N N . SER A 1 96 ? -8.083 29.440 -22.889 1.00 33.34 96 SER A N 1
ATOM 779 C CA . SER A 1 96 ? -9.332 30.055 -23.341 1.00 33.34 96 SER A CA 1
ATOM 780 C C . SER A 1 96 ? -10.512 29.304 -22.739 1.00 33.34 96 SER A C 1
ATOM 782 O O . SER A 1 96 ? -10.569 28.077 -22.724 1.00 33.34 96 SER A O 1
ATOM 784 N N . ASN A 1 97 ? -11.417 30.108 -22.202 1.00 40.44 97 ASN A N 1
ATOM 785 C CA . ASN A 1 97 ? -12.712 29.765 -21.649 1.00 40.44 97 ASN A CA 1
ATOM 786 C C . ASN A 1 97 ? -13.582 29.090 -22.727 1.00 40.44 97 ASN A C 1
ATOM 788 O O . ASN A 1 97 ? -13.650 29.594 -23.847 1.00 40.44 97 ASN A O 1
ATOM 792 N N . GLY A 1 98 ? -14.265 27.995 -22.395 1.00 29.77 98 GLY A N 1
ATOM 793 C CA . GLY A 1 98 ? -15.204 27.342 -23.308 1.00 29.77 98 GLY A CA 1
ATOM 794 C C . GLY A 1 98 ? -15.642 25.968 -22.813 1.00 29.77 98 GLY A C 1
ATOM 795 O O . GLY A 1 98 ? -14.897 25.000 -22.939 1.00 29.77 98 GLY A O 1
ATOM 796 N N . ASN A 1 99 ? -16.850 25.907 -22.244 1.00 38.81 99 ASN A N 1
ATOM 797 C CA . ASN A 1 99 ? -17.582 24.673 -21.940 1.00 38.81 99 ASN A CA 1
ATOM 798 C C . ASN A 1 99 ? -17.661 23.745 -23.168 1.00 38.81 99 ASN A C 1
ATOM 800 O O . ASN A 1 99 ? -17.636 24.205 -24.312 1.00 38.81 99 ASN A O 1
ATOM 804 N N . PRO A 1 100 ? -17.911 22.451 -22.924 1.00 40.53 100 PRO A N 1
ATOM 805 C CA . PRO A 1 100 ? -19.221 21.969 -23.344 1.00 40.53 100 PRO A CA 1
ATOM 806 C C . PRO A 1 100 ? -19.937 21.191 -22.236 1.00 40.53 100 PRO A C 1
ATOM 808 O O . PRO A 1 100 ? -19.406 20.254 -21.643 1.00 40.53 100 PRO A O 1
ATOM 811 N N . ASP A 1 101 ? -21.173 21.616 -21.997 1.00 35.62 101 ASP A N 1
ATOM 812 C CA . ASP A 1 101 ? -22.185 20.923 -21.216 1.00 35.62 101 ASP A CA 1
ATOM 813 C C . ASP A 1 101 ? -22.632 19.629 -21.898 1.00 35.62 101 ASP A C 1
ATOM 815 O O . ASP A 1 101 ? -22.944 19.625 -23.089 1.00 35.62 101 ASP A O 1
ATOM 819 N N . THR A 1 102 ? -22.689 18.556 -21.108 1.00 32.34 102 THR A N 1
ATOM 820 C CA . THR A 1 102 ? -23.697 17.469 -21.050 1.00 32.34 102 THR A CA 1
ATOM 821 C C . THR A 1 102 ? -23.041 16.333 -20.259 1.00 32.34 102 THR A C 1
ATOM 823 O O . THR A 1 102 ? -22.030 15.797 -20.690 1.00 32.34 102 THR A O 1
ATOM 826 N N . SER A 1 103 ? -23.452 15.877 -19.080 1.00 37.47 103 SER A N 1
ATOM 827 C CA . SER A 1 103 ? -24.584 16.035 -18.152 1.00 37.47 103 SER A CA 1
ATOM 828 C C . SER A 1 103 ? -24.082 15.282 -16.895 1.00 37.47 103 SER A C 1
ATOM 830 O O . SER A 1 103 ? -23.526 14.197 -17.039 1.00 37.47 103 SER A O 1
ATOM 832 N N . ASP A 1 104 ? -24.063 15.784 -15.668 1.00 29.55 104 ASP A N 1
ATOM 833 C CA . ASP A 1 104 ? -25.193 16.260 -14.890 1.00 29.55 104 ASP A CA 1
ATOM 834 C C . ASP A 1 104 ? -24.704 17.186 -13.775 1.00 29.55 104 ASP A C 1
ATOM 836 O O . ASP A 1 104 ? -23.736 16.910 -13.058 1.00 29.55 104 ASP A O 1
ATOM 840 N N . MET A 1 105 ? -25.446 18.270 -13.611 1.00 38.53 105 MET A N 1
ATOM 841 C CA . MET A 1 105 ? -25.436 19.122 -12.440 1.00 38.53 105 MET A CA 1
ATOM 842 C C . MET A 1 105 ? -26.312 18.447 -11.380 1.00 38.53 105 MET A C 1
ATOM 844 O O . MET A 1 105 ? -27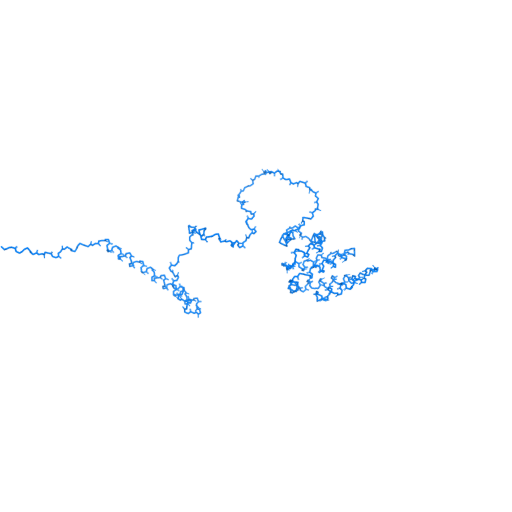.533 18.528 -11.440 1.00 38.53 105 MET A O 1
ATOM 848 N N . THR A 1 106 ? -25.697 17.817 -10.382 1.00 30.62 106 THR A N 1
ATOM 849 C CA . THR A 1 106 ? -26.325 17.656 -9.065 1.00 30.62 106 THR A CA 1
ATOM 850 C C . THR A 1 106 ? -25.293 17.957 -7.991 1.00 30.62 106 THR A C 1
ATOM 852 O O . THR A 1 106 ? -24.472 17.115 -7.627 1.00 30.62 106 THR A O 1
ATOM 855 N N . ASN A 1 107 ? -25.353 19.181 -7.471 1.00 44.06 107 ASN A N 1
ATOM 856 C CA . ASN A 1 107 ? -24.904 19.479 -6.121 1.00 44.06 107 ASN A CA 1
ATOM 857 C C . ASN A 1 107 ? -25.700 18.598 -5.152 1.00 44.06 107 ASN A C 1
ATOM 859 O O . ASN A 1 107 ? -26.833 18.911 -4.806 1.00 44.06 107 ASN A O 1
ATOM 863 N N . HIS A 1 108 ? -25.099 17.491 -4.742 1.00 35.84 108 HIS A N 1
ATOM 864 C CA . HIS A 1 108 ? -25.379 16.807 -3.491 1.00 35.84 108 HIS A CA 1
ATOM 865 C C . HIS A 1 108 ? -24.126 16.013 -3.138 1.00 35.84 108 HIS A C 1
ATOM 867 O O . HIS A 1 108 ? -23.612 15.269 -3.973 1.00 35.84 108 HIS A O 1
ATOM 873 N N . SER A 1 109 ? -23.637 16.187 -1.912 1.00 45.28 109 SER A N 1
ATOM 874 C CA . SER A 1 109 ? -22.596 15.381 -1.275 1.00 45.28 109 SER A CA 1
ATOM 875 C C . SER A 1 109 ? -22.976 13.898 -1.311 1.00 45.28 109 SER A C 1
ATOM 877 O O . SER A 1 109 ? -23.536 13.359 -0.364 1.00 45.28 109 SER A O 1
ATOM 879 N N . THR A 1 110 ? -22.727 13.242 -2.438 1.00 45.81 110 THR A N 1
ATOM 880 C CA . THR A 1 110 ? -22.939 11.812 -2.628 1.00 45.81 110 THR A CA 1
ATOM 881 C C . THR A 1 110 ? -21.578 11.230 -2.934 1.00 45.81 110 THR A C 1
ATOM 883 O O . THR A 1 110 ? -20.991 11.440 -3.994 1.00 45.81 110 THR A O 1
ATOM 886 N N . VAL A 1 111 ? -21.022 10.580 -1.918 1.00 62.41 111 VAL A N 1
ATOM 887 C CA . VAL A 1 111 ? -19.751 9.873 -1.995 1.00 62.41 111 VAL A CA 1
ATOM 888 C C . VAL A 1 111 ? -19.802 8.931 -3.199 1.00 62.41 111 VAL A C 1
ATOM 890 O O . VAL A 1 111 ? -20.592 7.987 -3.225 1.00 62.41 111 VAL A O 1
ATOM 893 N N . LYS A 1 112 ? -18.989 9.195 -4.229 1.00 74.56 112 LYS A N 1
ATOM 894 C CA . LYS A 1 112 ? -18.878 8.299 -5.385 1.00 74.56 112 LYS A CA 1
ATOM 895 C C . LYS A 1 112 ? -18.252 6.996 -4.901 1.00 74.56 112 LYS A C 1
ATOM 897 O O . LYS A 1 112 ? -17.058 6.956 -4.620 1.00 74.56 112 LYS A O 1
ATOM 902 N N . VAL A 1 113 ? -19.064 5.947 -4.783 1.00 80.62 113 VAL A N 1
ATOM 903 C CA . VAL A 1 113 ? -18.616 4.639 -4.288 1.00 80.62 113 VAL A CA 1
ATOM 904 C C . VAL A 1 113 ? -17.538 4.080 -5.229 1.00 80.62 113 VAL A C 1
ATOM 906 O O . VAL A 1 113 ? -17.828 3.857 -6.410 1.00 80.62 113 VAL A O 1
ATOM 909 N N . PRO A 1 114 ? -16.302 3.849 -4.747 1.00 85.88 114 PRO A N 1
ATOM 910 C CA . PRO A 1 114 ? -15.224 3.334 -5.585 1.00 85.88 114 PRO A CA 1
ATOM 911 C C . PRO A 1 114 ? -15.516 1.916 -6.083 1.00 85.88 114 PRO A C 1
ATOM 913 O O . PRO A 1 114 ? -16.036 1.078 -5.339 1.00 85.88 114 PRO A O 1
ATOM 916 N N . LYS A 1 115 ? -15.145 1.615 -7.334 1.00 83.94 115 LYS A N 1
ATOM 917 C CA . LYS A 1 115 ? -15.289 0.264 -7.904 1.00 83.94 115 LYS A CA 1
ATOM 918 C C . LYS A 1 115 ? -14.056 -0.599 -7.661 1.00 83.94 115 LYS A C 1
ATOM 920 O O . LYS A 1 115 ? -14.174 -1.820 -7.615 1.00 83.94 115 LYS A O 1
ATOM 925 N N . THR A 1 116 ? -12.888 0.024 -7.507 1.00 87.75 116 THR A N 1
ATOM 926 C CA . THR A 1 116 ? -11.602 -0.658 -7.297 1.00 87.75 116 THR A CA 1
ATOM 927 C C . THR A 1 116 ? -10.807 -0.029 -6.153 1.00 87.75 116 THR A C 1
ATOM 929 O O . THR A 1 116 ? -10.968 1.156 -5.852 1.00 87.75 116 THR A O 1
ATOM 932 N N . GLY A 1 117 ? -9.906 -0.799 -5.531 1.00 86.50 117 GLY A N 1
ATOM 933 C CA . GLY A 1 117 ? -9.035 -0.288 -4.463 1.00 86.50 117 GLY A CA 1
ATOM 934 C C . GLY A 1 117 ? -8.149 0.889 -4.904 1.00 86.50 117 GLY A C 1
ATOM 935 O O . GLY A 1 117 ? -7.851 1.775 -4.109 1.00 86.50 117 GLY A O 1
ATOM 936 N N . GLN A 1 118 ? -7.784 0.967 -6.190 1.00 86.06 118 GLN A N 1
ATOM 937 C CA . GLN A 1 118 ? -7.026 2.102 -6.731 1.00 86.06 118 GLN A CA 1
ATOM 938 C C . GLN A 1 118 ? -7.867 3.376 -6.853 1.00 86.06 118 GLN A C 1
ATOM 940 O O . GLN A 1 118 ? -7.378 4.456 -6.524 1.00 86.06 118 GLN A O 1
ATOM 945 N N . GLU A 1 119 ? -9.126 3.267 -7.288 1.00 88.81 119 GLU A N 1
ATOM 946 C CA . GLU A 1 119 ? -10.058 4.403 -7.295 1.00 88.81 119 GLU A CA 1
ATOM 947 C C . GLU A 1 119 ? -10.310 4.910 -5.875 1.00 88.81 119 GLU A C 1
ATOM 949 O O . GLU A 1 119 ? -10.298 6.122 -5.653 1.00 88.81 119 GLU A O 1
ATOM 954 N N . PHE A 1 120 ? -10.450 3.992 -4.908 1.00 92.31 120 PHE A N 1
ATOM 955 C CA . PHE A 1 120 ? -10.538 4.346 -3.493 1.00 92.31 120 PHE A CA 1
ATOM 956 C C . PHE A 1 120 ? -9.307 5.144 -3.069 1.00 92.31 120 PHE A C 1
ATOM 958 O O . PHE A 1 120 ? -9.446 6.253 -2.566 1.00 92.31 120 PHE A O 1
ATOM 965 N N . LEU A 1 121 ? -8.099 4.622 -3.315 1.00 89.69 121 LEU A N 1
ATOM 966 C CA . LEU A 1 121 ? -6.851 5.277 -2.919 1.00 89.69 121 LEU A CA 1
ATOM 967 C C . LEU A 1 121 ? -6.691 6.653 -3.583 1.00 89.69 121 LEU A C 1
ATOM 969 O O . LEU A 1 121 ? -6.196 7.597 -2.964 1.00 89.69 121 LEU A O 1
ATOM 973 N N . GLN A 1 122 ? -7.114 6.783 -4.840 1.00 88.75 122 GLN A N 1
ATOM 974 C CA . GLN A 1 122 ? -7.073 8.044 -5.569 1.00 88.75 122 GLN A CA 1
ATOM 975 C C . GLN A 1 122 ? -8.014 9.082 -4.949 1.00 88.75 122 GLN A C 1
ATOM 977 O O . GLN A 1 122 ? -7.583 10.212 -4.719 1.00 88.75 122 GLN A O 1
ATOM 982 N N . HIS A 1 123 ? -9.263 8.710 -4.662 1.00 89.81 123 HIS A N 1
ATOM 983 C CA . HIS A 1 123 ? -10.229 9.596 -4.011 1.00 89.81 123 HIS A CA 1
ATOM 984 C C . HIS A 1 123 ? -9.779 9.947 -2.587 1.00 89.81 123 HIS A C 1
ATOM 986 O O . HIS A 1 123 ? -9.728 11.120 -2.222 1.00 89.81 123 HIS A O 1
ATOM 992 N N . TRP A 1 124 ? -9.331 8.946 -1.826 1.00 91.44 124 TRP A N 1
ATOM 993 C CA . TRP A 1 124 ? -8.785 9.095 -0.477 1.00 91.44 124 TRP A CA 1
ATOM 994 C C . TRP A 1 124 ? -7.652 10.123 -0.415 1.00 91.44 124 TRP A C 1
ATOM 996 O O . TRP A 1 124 ? -7.631 10.971 0.469 1.00 91.44 124 TRP A O 1
ATOM 1006 N N . LYS A 1 125 ? -6.720 10.094 -1.376 1.00 89.06 125 LYS A N 1
ATOM 1007 C CA . LYS A 1 125 ? -5.578 11.022 -1.399 1.00 89.06 125 LYS A CA 1
ATOM 1008 C C . LYS A 1 125 ? -5.893 12.395 -1.992 1.00 89.06 125 LYS A C 1
ATOM 1010 O O . LYS A 1 125 ? -5.224 13.362 -1.640 1.00 89.06 125 LYS A O 1
ATOM 1015 N N . ARG A 1 126 ? -6.837 12.494 -2.934 1.00 89.00 126 ARG A N 1
ATOM 1016 C CA . ARG A 1 126 ? -7.116 13.750 -3.658 1.00 89.00 126 ARG A CA 1
ATOM 1017 C C . ARG A 1 126 ? -8.230 14.572 -3.024 1.00 89.00 126 ARG A C 1
ATOM 1019 O O . ARG A 1 126 ? -8.115 15.796 -2.973 1.00 89.00 126 ARG A O 1
ATOM 1026 N N . GLU A 1 127 ? -9.288 13.905 -2.580 1.00 85.75 127 GLU A N 1
ATOM 1027 C CA . GLU A 1 127 ? -10.532 14.543 -2.145 1.00 85.75 127 GLU A CA 1
ATOM 1028 C C . GLU A 1 127 ? -10.644 14.589 -0.616 1.00 85.75 127 GLU A C 1
ATOM 1030 O O . GLU A 1 127 ? -11.082 15.601 -0.075 1.00 85.75 127 GLU A O 1
ATOM 1035 N N . CYS A 1 128 ? -10.162 13.565 0.099 1.00 88.75 128 CYS A N 1
ATOM 1036 C CA . CYS A 1 128 ? -10.209 13.513 1.564 1.00 88.75 128 CYS A CA 1
ATOM 1037 C C . CYS A 1 128 ? -8.936 14.113 2.194 1.00 88.75 128 CYS A C 1
ATOM 1039 O O . CYS A 1 128 ? -7.982 13.402 2.522 1.00 88.75 128 CYS A O 1
ATOM 1041 N N . LYS A 1 129 ? -8.907 15.441 2.368 1.00 88.94 129 LYS A N 1
ATOM 1042 C CA . LYS A 1 129 ? -7.733 16.155 2.911 1.00 88.94 129 LYS A CA 1
ATOM 1043 C C . LYS A 1 129 ? -7.699 16.194 4.437 1.00 88.94 129 LYS A C 1
ATOM 1045 O O . LYS A 1 129 ? -6.612 16.204 5.009 1.00 88.94 129 LYS A O 1
ATOM 1050 N N . THR A 1 130 ? -8.860 16.224 5.088 1.00 90.19 130 THR A N 1
ATOM 1051 C CA . THR A 1 130 ? -8.974 16.262 6.556 1.00 90.19 130 THR A CA 1
ATOM 1052 C C . THR A 1 130 ? -9.343 14.891 7.131 1.00 90.19 130 THR A C 1
ATOM 1054 O O . THR A 1 130 ? -9.857 14.028 6.416 1.00 90.19 130 THR A O 1
ATOM 1057 N N . LEU A 1 131 ? -9.083 14.678 8.427 1.00 88.81 131 LEU A N 1
ATOM 1058 C CA . LEU A 1 131 ? -9.445 13.433 9.122 1.00 88.81 131 LEU A CA 1
ATOM 1059 C C . LEU A 1 131 ? -10.965 13.220 9.160 1.00 88.81 131 LEU A C 1
ATOM 1061 O O . LEU A 1 131 ? -11.425 12.121 8.866 1.00 88.81 131 LEU A O 1
ATOM 1065 N N . GLU A 1 132 ? -11.741 14.280 9.392 1.00 88.50 132 GLU A N 1
ATOM 1066 C CA . GLU A 1 132 ? -13.209 14.244 9.340 1.00 88.50 132 GLU A CA 1
ATOM 1067 C C . GLU A 1 132 ? -13.733 13.780 7.972 1.00 88.50 132 GLU A C 1
ATOM 1069 O O . GLU A 1 132 ? -14.613 12.925 7.890 1.00 88.50 132 GLU A O 1
ATOM 1074 N N . GLN A 1 133 ? -13.158 14.287 6.874 1.00 90.00 133 GLN A N 1
ATOM 1075 C CA . GLN A 1 133 ? -13.543 13.881 5.517 1.00 90.00 133 GLN A CA 1
ATOM 1076 C C . GLN A 1 133 ? -13.212 12.412 5.246 1.00 90.00 133 GLN A C 1
ATOM 1078 O O . GLN A 1 133 ? -14.010 11.704 4.633 1.00 90.00 133 GLN A O 1
ATOM 1083 N N . LYS A 1 134 ? -12.041 11.951 5.702 1.00 91.69 134 LYS A N 1
ATOM 1084 C CA . LYS A 1 134 ? -11.614 10.548 5.596 1.00 91.69 134 LYS A CA 1
ATOM 1085 C C . LYS A 1 134 ? -12.561 9.619 6.353 1.00 91.69 134 LYS A C 1
ATOM 1087 O O . LYS A 1 134 ? -12.998 8.609 5.801 1.00 91.69 134 LYS A O 1
ATOM 1092 N N . ARG A 1 135 ? -12.940 10.005 7.572 1.00 90.19 135 ARG A N 1
ATOM 1093 C CA . ARG A 1 135 ? -13.898 9.283 8.414 1.00 90.19 135 ARG A CA 1
ATOM 1094 C C . ARG A 1 135 ? -15.289 9.239 7.786 1.00 90.19 135 ARG A C 1
ATOM 1096 O O . ARG A 1 135 ? -15.868 8.169 7.646 1.00 90.19 135 ARG A O 1
ATOM 1103 N N . HIS A 1 136 ? -15.814 10.376 7.335 1.00 89.75 136 HIS A N 1
ATOM 1104 C CA . HIS A 1 136 ? -17.115 10.410 6.668 1.00 89.75 136 HIS A CA 1
ATOM 1105 C C . HIS A 1 136 ? -17.130 9.521 5.416 1.00 89.75 136 HIS A C 1
ATOM 1107 O O . HIS A 1 136 ? -18.069 8.761 5.198 1.00 89.75 136 HIS A O 1
ATOM 1113 N N . PHE A 1 137 ? -16.059 9.560 4.621 1.00 91.12 137 PHE A N 1
ATOM 1114 C CA . PHE A 1 137 ? -15.929 8.749 3.414 1.00 91.12 137 PHE A CA 1
ATOM 1115 C C . PHE A 1 137 ? -15.861 7.245 3.712 1.00 91.12 137 PHE A C 1
ATOM 1117 O O . PHE A 1 137 ? -16.556 6.468 3.058 1.00 91.12 137 PHE A O 1
ATOM 1124 N N . ILE A 1 138 ? -15.064 6.824 4.702 1.00 91.38 138 ILE A N 1
ATOM 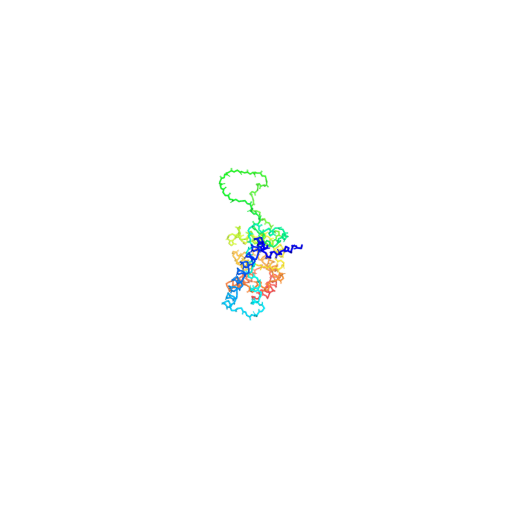1125 C CA . ILE A 1 138 ? -14.932 5.402 5.043 1.00 91.38 138 ILE A CA 1
ATOM 1126 C C . ILE A 1 138 ? -16.242 4.838 5.613 1.00 91.38 138 ILE A C 1
ATOM 1128 O O . ILE A 1 138 ? -16.658 3.744 5.229 1.00 91.38 138 ILE A O 1
ATOM 1132 N N . MET A 1 139 ? -16.937 5.624 6.443 1.00 88.88 139 MET A N 1
ATOM 1133 C CA . MET A 1 139 ? -18.244 5.260 6.992 1.00 88.88 139 MET A CA 1
ATOM 1134 C C . MET A 1 139 ? -19.324 5.203 5.905 1.00 88.88 139 MET A C 1
ATOM 1136 O O . MET A 1 139 ? -20.132 4.279 5.899 1.00 88.88 139 MET A O 1
ATOM 1140 N N . ALA A 1 140 ? -19.308 6.133 4.944 1.00 89.75 140 ALA A N 1
ATOM 1141 C CA . ALA A 1 140 ? -20.270 6.161 3.840 1.00 89.75 140 ALA A CA 1
ATOM 1142 C C . ALA A 1 140 ? -20.132 4.971 2.873 1.00 89.75 140 ALA A C 1
ATOM 1144 O O . ALA A 1 140 ? -21.120 4.551 2.274 1.00 89.75 140 ALA A O 1
ATOM 1145 N N . ILE A 1 141 ? -18.923 4.424 2.703 1.00 89.69 141 ILE A N 1
ATOM 1146 C CA . ILE A 1 141 ? -18.689 3.235 1.865 1.00 89.69 141 ILE A CA 1
ATOM 1147 C C . ILE A 1 141 ? -19.163 1.958 2.569 1.00 89.69 141 ILE A C 1
ATOM 1149 O O . ILE A 1 141 ? -19.718 1.066 1.923 1.00 89.69 141 ILE A O 1
ATOM 1153 N N . GLY A 1 142 ? -18.940 1.875 3.881 1.00 88.25 142 GLY A N 1
ATOM 1154 C CA . GLY A 1 142 ? -19.353 0.748 4.709 1.00 88.25 142 GLY A CA 1
ATOM 1155 C C . GLY A 1 142 ? -18.420 -0.469 4.657 1.00 88.25 142 GLY A C 1
ATOM 1156 O O . GLY A 1 142 ? -17.566 -0.628 3.781 1.00 88.25 142 GLY A O 1
ATOM 1157 N N . SER A 1 143 ? -18.612 -1.361 5.629 1.00 89.75 143 SER A N 1
ATOM 1158 C CA . SER A 1 143 ? -17.759 -2.523 5.916 1.00 89.75 143 SER A CA 1
ATOM 1159 C C . SER A 1 143 ? -17.706 -3.543 4.768 1.00 89.75 143 SER A C 1
ATOM 1161 O O . SER A 1 143 ? -16.624 -3.951 4.342 1.00 89.75 143 SER A O 1
AT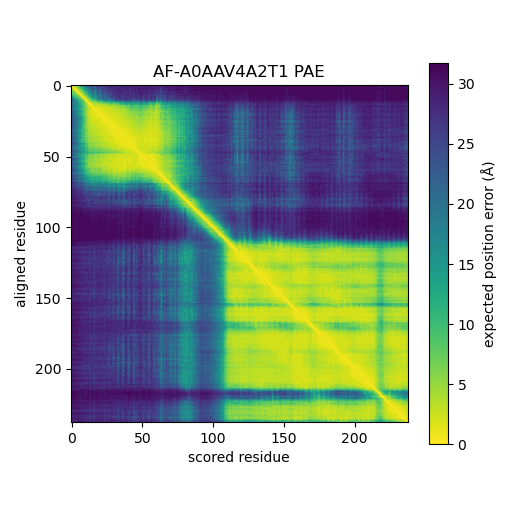OM 1163 N N . VAL A 1 144 ? -18.864 -3.888 4.195 1.00 89.62 144 VAL A N 1
ATOM 1164 C CA . VAL A 1 144 ? -18.988 -4.889 3.119 1.00 89.62 144 VAL A CA 1
ATOM 1165 C C . VAL A 1 144 ? -18.194 -4.480 1.880 1.00 89.62 144 VAL A C 1
ATOM 1167 O O . VAL A 1 144 ? -17.413 -5.267 1.346 1.00 89.62 144 VAL A O 1
ATOM 1170 N N . LYS A 1 145 ? -18.340 -3.225 1.436 1.00 89.81 145 LYS A N 1
ATOM 1171 C CA . LYS A 1 145 ? -17.656 -2.753 0.231 1.00 89.81 145 LYS A CA 1
ATOM 1172 C C . LYS A 1 145 ? -16.153 -2.612 0.453 1.00 89.81 145 LYS A C 1
ATOM 1174 O O . LYS A 1 145 ? -15.378 -2.930 -0.444 1.00 89.81 145 LYS A O 1
ATOM 1179 N N . ILE A 1 146 ? -15.727 -2.203 1.647 1.00 91.19 146 ILE A N 1
ATOM 1180 C CA . ILE A 1 146 ? -14.307 -2.171 2.026 1.00 91.19 146 ILE A CA 1
ATOM 1181 C C . ILE A 1 146 ? -13.690 -3.569 1.953 1.00 91.19 146 ILE A C 1
ATOM 1183 O O . ILE A 1 146 ? -12.591 -3.717 1.417 1.00 91.19 146 ILE A O 1
ATOM 1187 N N . GLN A 1 147 ? -14.407 -4.598 2.413 1.00 92.06 147 GLN A N 1
ATOM 1188 C CA . GLN A 1 147 ? -13.943 -5.980 2.307 1.00 92.06 147 GLN A CA 1
ATOM 1189 C C . GLN A 1 147 ? -13.725 -6.402 0.844 1.00 92.06 147 GLN A C 1
ATOM 1191 O O . GLN A 1 147 ? -12.716 -7.033 0.532 1.00 92.06 147 GLN A O 1
ATOM 1196 N N . GLU A 1 148 ? -14.642 -6.040 -0.059 1.00 91.75 148 GLU A N 1
ATOM 1197 C CA . GLU A 1 148 ? -14.502 -6.318 -1.496 1.00 91.75 148 GLU A CA 1
ATOM 1198 C C . GLU A 1 148 ? -13.321 -5.562 -2.120 1.00 91.75 148 GLU A C 1
ATOM 1200 O O . GLU A 1 148 ? -12.557 -6.132 -2.899 1.00 91.75 148 GLU A O 1
ATOM 1205 N N . LEU A 1 149 ? -13.152 -4.281 -1.776 1.00 91.19 149 LEU A N 1
ATOM 1206 C CA . LEU A 1 149 ? -12.107 -3.424 -2.344 1.00 91.19 149 LEU A CA 1
ATOM 1207 C C . LEU A 1 149 ? -10.697 -3.854 -1.918 1.00 91.19 149 LEU A C 1
ATOM 1209 O O . LEU A 1 149 ? -9.764 -3.744 -2.716 1.00 91.19 149 LEU A O 1
ATOM 1213 N N . PHE A 1 150 ? -10.550 -4.350 -0.688 1.00 91.50 150 PHE A N 1
ATOM 1214 C CA . PHE A 1 150 ? -9.265 -4.722 -0.087 1.00 91.50 150 PHE A CA 1
ATOM 1215 C C . PHE A 1 150 ? -9.131 -6.225 0.188 1.00 91.50 150 PHE A C 1
ATOM 1217 O O . PHE A 1 150 ? -8.378 -6.642 1.071 1.00 91.50 150 PHE A O 1
ATOM 1224 N N . GLN A 1 151 ? -9.820 -7.059 -0.598 1.00 90.88 151 GLN A N 1
ATOM 1225 C CA . GLN A 1 151 ? -9.817 -8.516 -0.431 1.00 90.88 151 GLN A CA 1
ATOM 1226 C C . GLN A 1 151 ? -8.398 -9.116 -0.434 1.00 90.88 151 GLN A C 1
ATOM 1228 O O . GLN A 1 151 ? -8.099 -10.022 0.342 1.00 90.88 151 GLN A O 1
ATOM 1233 N N . ILE A 1 152 ? -7.517 -8.610 -1.304 1.00 88.69 152 ILE A N 1
ATOM 1234 C CA . ILE A 1 152 ? -6.145 -9.114 -1.462 1.00 88.69 152 ILE A CA 1
ATOM 1235 C C . ILE A 1 152 ? -5.206 -8.458 -0.445 1.00 88.69 152 ILE A C 1
ATOM 1237 O O . ILE A 1 152 ? -4.522 -9.150 0.309 1.00 88.69 152 ILE A O 1
ATOM 1241 N N . GLU A 1 153 ? -5.148 -7.127 -0.433 1.00 89.44 153 GLU A N 1
ATOM 1242 C CA . GLU A 1 153 ? -4.246 -6.375 0.437 1.00 89.44 153 GLU A CA 1
ATOM 1243 C C . GLU A 1 153 ? -4.760 -4.966 0.731 1.00 89.44 153 GLU A C 1
ATOM 1245 O O . GLU A 1 153 ? -5.422 -4.344 -0.100 1.00 89.44 153 GLU A O 1
ATOM 1250 N N . ILE A 1 154 ? -4.383 -4.449 1.901 1.00 88.94 154 ILE A N 1
ATOM 1251 C CA . ILE A 1 154 ? -4.535 -3.045 2.287 1.00 88.94 154 ILE A CA 1
ATOM 1252 C C . ILE A 1 154 ? -3.156 -2.400 2.122 1.00 88.94 154 ILE A C 1
ATOM 1254 O O . ILE A 1 154 ? -2.275 -2.584 2.962 1.00 88.94 154 ILE A O 1
ATOM 1258 N N . ASN A 1 155 ? -2.932 -1.707 1.006 1.00 79.38 155 ASN A N 1
ATOM 1259 C CA . ASN A 1 155 ? -1.626 -1.139 0.670 1.00 79.38 155 ASN A CA 1
ATOM 1260 C C . ASN A 1 155 ? -1.517 0.359 1.003 1.00 79.38 155 ASN A C 1
ATOM 1262 O O . ASN A 1 155 ? -2.483 1.017 1.381 1.00 79.38 155 ASN A O 1
ATOM 1266 N N . GLY A 1 156 ? -0.300 0.900 0.892 1.00 77.56 156 GLY A N 1
ATOM 1267 C CA . GLY A 1 156 ? -0.060 2.344 0.943 1.00 77.56 156 GLY A CA 1
ATOM 1268 C C . GLY A 1 156 ? -0.205 3.005 2.315 1.00 77.56 156 GLY A C 1
ATOM 1269 O O . GLY A 1 156 ? -0.437 4.208 2.347 1.00 77.56 156 GLY A O 1
ATOM 1270 N N . GLY A 1 157 ? -0.088 2.252 3.415 1.00 85.00 157 GLY A N 1
ATOM 1271 C CA . GLY A 1 157 ? -0.238 2.788 4.778 1.00 85.00 157 GLY A CA 1
ATOM 1272 C C . GLY A 1 157 ? -1.687 3.077 5.181 1.00 85.00 157 GLY A C 1
ATOM 1273 O O . GLY A 1 157 ? -1.931 3.593 6.266 1.00 85.00 157 GLY A O 1
ATOM 1274 N N . LEU A 1 158 ? -2.658 2.698 4.341 1.00 91.44 158 LEU A N 1
ATOM 1275 C CA . LEU A 1 158 ? -4.074 2.989 4.559 1.00 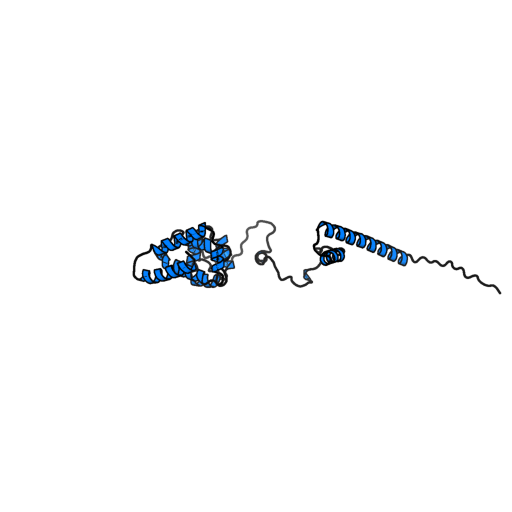91.44 158 LEU A CA 1
ATOM 1276 C C . LEU A 1 158 ? -4.608 2.468 5.895 1.00 91.44 158 LEU A C 1
ATOM 1278 O O . LEU A 1 158 ? -5.446 3.126 6.493 1.00 91.44 158 LEU A O 1
ATOM 1282 N N . LEU A 1 159 ? -4.121 1.321 6.385 1.00 92.44 159 LEU A N 1
ATOM 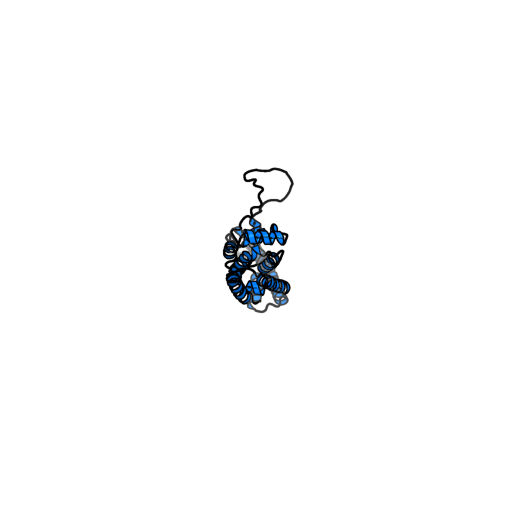1283 C CA . LEU A 1 159 ? -4.586 0.761 7.656 1.00 92.44 159 LEU A CA 1
ATOM 1284 C C . LEU A 1 159 ? -4.346 1.721 8.832 1.00 92.44 159 LEU A C 1
ATOM 1286 O O . LEU A 1 159 ? -5.238 1.885 9.657 1.00 92.44 159 LEU A O 1
ATOM 1290 N N . GLY A 1 160 ? -3.178 2.365 8.894 1.00 92.19 160 GLY A N 1
ATOM 1291 C CA . GLY A 1 160 ? -2.877 3.350 9.933 1.00 92.19 160 GLY A CA 1
ATOM 1292 C C . GLY A 1 160 ? -3.761 4.588 9.808 1.00 92.19 160 GLY A C 1
ATOM 1293 O O . GLY A 1 160 ? -4.369 5.018 10.783 1.00 92.19 160 GLY A O 1
ATOM 1294 N N . GLU A 1 161 ? -3.949 5.082 8.582 1.00 92.81 161 GLU A N 1
ATOM 1295 C CA . GLU A 1 161 ? -4.849 6.210 8.321 1.00 92.81 161 GLU A CA 1
ATOM 1296 C C . GLU A 1 161 ? -6.315 5.896 8.668 1.00 92.81 161 GLU A C 1
ATOM 1298 O O . GLU A 1 161 ? -7.043 6.778 9.126 1.00 92.81 161 GLU A O 1
ATOM 1303 N N . PHE A 1 162 ? -6.755 4.649 8.466 1.00 93.44 162 PHE A N 1
ATOM 1304 C CA . PHE A 1 162 ? -8.083 4.191 8.872 1.00 93.44 162 PHE A CA 1
ATOM 1305 C C . PHE A 1 162 ? -8.223 4.222 10.389 1.00 93.44 162 PHE A C 1
ATOM 1307 O O . PHE A 1 162 ? -9.190 4.781 10.890 1.00 93.44 162 PHE A O 1
ATOM 1314 N N . VAL A 1 163 ? -7.245 3.695 11.123 1.00 93.12 163 VAL A N 1
ATOM 1315 C CA . VAL A 1 163 ? -7.248 3.731 12.592 1.00 93.12 163 VAL A CA 1
ATOM 1316 C C . VAL A 1 163 ? -7.297 5.169 13.103 1.00 93.12 163 VAL A C 1
ATOM 1318 O O . VAL A 1 163 ? -8.141 5.487 13.937 1.00 93.12 163 VAL A O 1
ATOM 1321 N N . ASP A 1 164 ? -6.459 6.049 12.554 1.00 92.19 164 ASP A N 1
ATOM 1322 C CA . ASP A 1 164 ? -6.409 7.459 12.942 1.00 92.19 164 ASP A CA 1
ATOM 1323 C C . ASP A 1 164 ? -7.750 8.167 12.709 1.00 92.19 164 ASP A C 1
ATOM 1325 O O . ASP A 1 164 ? -8.208 8.927 13.562 1.00 92.19 164 ASP A O 1
ATOM 1329 N N . CYS A 1 165 ? -8.403 7.918 11.569 1.00 92.31 165 CYS A N 1
ATOM 1330 C CA . CYS A 1 165 ? -9.678 8.564 11.256 1.00 92.31 165 CYS A CA 1
ATOM 1331 C C . CYS A 1 165 ? -10.867 7.984 12.038 1.00 92.31 165 CYS A C 1
ATOM 1333 O O . CYS A 1 165 ? -11.807 8.722 12.310 1.00 92.31 165 CYS A O 1
ATOM 1335 N N . LEU A 1 166 ? -10.828 6.703 12.421 1.00 90.44 166 LEU A N 1
ATOM 1336 C CA . LEU A 1 166 ? -11.864 6.068 13.247 1.00 90.44 166 LEU A CA 1
ATOM 1337 C C . LEU A 1 166 ? -11.747 6.461 14.723 1.00 90.44 166 LEU A C 1
ATOM 1339 O O . LEU A 1 166 ? -12.757 6.516 15.417 1.00 90.44 166 LEU A O 1
ATOM 1343 N N . LEU A 1 167 ? -10.527 6.730 15.194 1.00 90.56 167 LEU A N 1
ATOM 1344 C CA . LEU A 1 167 ? -10.280 7.255 16.536 1.00 90.56 167 LEU A CA 1
ATOM 1345 C C . LEU A 1 167 ? -10.661 8.740 16.651 1.00 90.56 167 LEU A C 1
ATOM 1347 O O . LEU A 1 167 ? -11.069 9.188 17.720 1.00 90.56 167 LEU A O 1
ATOM 1351 N N . HIS A 1 168 ? -10.527 9.504 15.563 1.00 86.12 168 HIS A N 1
ATOM 1352 C CA . HIS A 1 168 ? -10.923 10.911 15.518 1.00 86.12 168 HIS A CA 1
ATOM 1353 C C . HIS A 1 168 ? -12.443 11.053 15.678 1.00 86.12 168 HIS A C 1
ATOM 1355 O O . HIS A 1 168 ? -13.206 10.497 14.887 1.00 86.12 168 HIS A O 1
ATOM 1361 N N . ASP A 1 169 ? -12.876 11.817 16.683 1.00 81.56 169 ASP A N 1
ATOM 1362 C CA . ASP A 1 169 ? -14.287 12.028 17.042 1.00 81.56 169 ASP A CA 1
ATOM 1363 C C . ASP A 1 169 ? -15.089 10.722 17.101 1.00 81.56 169 ASP A C 1
ATOM 1365 O O . ASP A 1 169 ? -16.101 10.544 16.420 1.00 81.56 169 ASP A O 1
ATOM 1369 N N . PHE A 1 170 ? -14.591 9.754 17.866 1.00 82.56 170 PHE A N 1
ATOM 1370 C CA . PHE A 1 170 ? -15.295 8.500 18.097 1.00 82.56 170 PHE A CA 1
ATOM 1371 C C . PHE A 1 170 ? -16.640 8.755 18.811 1.00 82.56 170 PHE A C 1
ATOM 1373 O O . PHE A 1 170 ? -16.670 9.388 19.866 1.00 82.56 170 PHE A O 1
ATOM 1380 N N . ASP A 1 171 ? -17.739 8.264 18.227 1.00 82.75 171 ASP A N 1
ATOM 1381 C CA . ASP A 1 171 ? -19.099 8.368 18.775 1.00 82.75 171 ASP A CA 1
ATOM 1382 C C . ASP A 1 171 ? -19.651 6.975 19.113 1.00 82.75 171 ASP A C 1
ATOM 1384 O O . ASP A 1 171 ? -19.457 6.005 18.372 1.00 82.75 171 ASP A O 1
ATOM 1388 N N . GLU A 1 172 ? -20.389 6.881 20.219 1.00 80.00 172 GLU A N 1
ATOM 1389 C CA . GLU A 1 172 ? -20.952 5.626 20.723 1.00 80.00 172 GLU A CA 1
ATOM 1390 C C . GLU A 1 172 ? -21.937 5.007 19.725 1.00 80.00 172 GLU A C 1
ATOM 1392 O O . GLU A 1 172 ? -22.010 3.780 19.594 1.00 80.00 172 GLU A O 1
ATOM 1397 N N . SER A 1 173 ? -22.658 5.848 18.977 1.00 81.25 173 SER A N 1
ATOM 1398 C CA . SER A 1 173 ? -23.652 5.411 17.992 1.00 81.25 173 SER A CA 1
ATOM 1399 C C . SER A 1 173 ? -23.042 4.620 16.825 1.00 81.25 173 SER A C 1
ATOM 1401 O O . SER A 1 173 ? -23.706 3.771 16.226 1.00 81.25 173 SER A O 1
ATOM 1403 N N . GLU A 1 174 ? -21.755 4.830 16.539 1.00 83.50 174 GLU A N 1
ATOM 1404 C CA . GLU A 1 174 ? -21.052 4.239 15.397 1.00 83.50 174 GLU A CA 1
ATOM 1405 C C . GLU A 1 174 ? -20.207 3.016 15.775 1.00 83.50 174 GLU A C 1
ATOM 1407 O O . GLU A 1 174 ? -19.647 2.355 14.899 1.00 83.50 174 GLU A O 1
ATOM 1412 N N . THR A 1 175 ? -20.165 2.647 17.058 1.00 86.38 175 THR A N 1
ATOM 1413 C CA . THR A 1 175 ? -19.396 1.510 17.600 1.00 86.38 175 THR A CA 1
ATOM 1414 C C . THR A 1 175 ? -19.567 0.231 16.788 1.00 86.38 175 THR A C 1
ATOM 1416 O O . THR A 1 175 ? -18.591 -0.429 16.426 1.00 86.38 175 THR A O 1
ATOM 1419 N N . LYS A 1 176 ? -20.816 -0.119 16.460 1.00 87.12 176 LYS A N 1
ATOM 1420 C CA . LYS A 1 176 ? -21.130 -1.322 15.682 1.00 87.12 176 LYS A CA 1
ATOM 1421 C C . LYS A 1 176 ? -20.526 -1.258 14.276 1.00 87.12 176 LYS A C 1
ATOM 1423 O O . LYS A 1 176 ? -19.919 -2.231 13.833 1.00 87.12 176 LYS A O 1
ATOM 1428 N N . CYS A 1 177 ? -20.631 -0.106 13.613 1.00 88.62 177 CYS A N 1
ATOM 1429 C CA . CYS A 1 177 ? -20.058 0.124 12.288 1.00 88.62 177 CYS A CA 1
ATOM 1430 C C . CYS A 1 177 ? -18.527 0.024 12.316 1.00 88.62 177 CYS A C 1
ATOM 1432 O O . CYS A 1 177 ? -17.940 -0.611 11.441 1.00 88.62 177 CYS A O 1
ATOM 1434 N N . VAL A 1 178 ? -17.881 0.592 13.342 1.00 90.56 178 VAL A N 1
ATOM 1435 C CA . VAL A 1 178 ? -16.422 0.510 13.526 1.00 90.56 178 VAL A CA 1
ATOM 1436 C C . VAL A 1 178 ? -15.976 -0.944 13.702 1.00 90.56 178 VAL A C 1
ATOM 1438 O O . VAL A 1 178 ? -15.030 -1.373 13.042 1.00 90.56 178 VAL A O 1
ATOM 1441 N N . ILE A 1 179 ? -16.674 -1.729 14.530 1.00 90.31 179 ILE A N 1
ATOM 1442 C CA . ILE A 1 179 ? -16.366 -3.154 14.743 1.00 90.31 179 ILE A CA 1
ATOM 1443 C C . ILE A 1 179 ? -16.510 -3.945 13.439 1.00 90.31 179 ILE A C 1
ATOM 1445 O O . ILE A 1 179 ? -15.599 -4.680 13.060 1.00 90.31 179 ILE A O 1
ATOM 1449 N N . GLU A 1 180 ? -17.617 -3.771 12.714 1.00 92.19 180 GLU A N 1
ATOM 1450 C CA . GLU A 1 180 ? -17.843 -4.447 11.429 1.00 92.19 180 GLU A CA 1
ATOM 1451 C C . GLU A 1 180 ? -16.777 -4.088 10.386 1.00 92.19 180 GLU A C 1
ATOM 1453 O O . GLU A 1 180 ? -16.371 -4.927 9.574 1.00 92.19 180 GLU A O 1
ATOM 1458 N N . LEU A 1 181 ? -16.300 -2.845 10.407 1.00 92.75 181 LEU A N 1
ATOM 1459 C CA . LEU A 1 181 ? -15.259 -2.364 9.513 1.00 92.75 181 LEU A CA 1
ATOM 1460 C C . LEU A 1 181 ? -13.890 -2.955 9.869 1.00 92.75 181 LEU A C 1
ATOM 1462 O O . LEU A 1 181 ? -13.205 -3.455 8.976 1.00 92.75 181 LEU A O 1
ATOM 1466 N N . LEU A 1 182 ? -13.519 -2.991 11.152 1.00 92.75 182 LEU A N 1
ATOM 1467 C CA . LEU A 1 182 ? -12.296 -3.660 11.614 1.00 92.75 182 LEU A CA 1
ATOM 1468 C C . LEU A 1 182 ? -12.317 -5.164 11.295 1.00 92.75 182 LEU A C 1
ATOM 1470 O O . LEU A 1 182 ? -11.331 -5.712 10.802 1.00 92.75 182 LEU A O 1
ATOM 1474 N N . GLU A 1 183 ? -13.455 -5.838 11.471 1.00 93.19 183 GLU A N 1
ATOM 1475 C CA . GLU A 1 183 ? -13.606 -7.238 11.055 1.00 93.19 183 GLU A CA 1
ATOM 1476 C C . GLU A 1 183 ? -13.431 -7.412 9.550 1.00 93.19 183 GLU A C 1
ATOM 1478 O O . GLU A 1 183 ? -12.760 -8.344 9.105 1.00 93.19 183 GLU A O 1
ATOM 1483 N N . SER A 1 184 ? -14.004 -6.512 8.759 1.00 92.94 184 SER A N 1
ATOM 1484 C CA . SER A 1 184 ? -13.904 -6.550 7.301 1.00 92.94 184 SER A CA 1
ATOM 1485 C C . SER A 1 184 ? -12.465 -6.356 6.820 1.00 92.94 184 SER A C 1
ATOM 1487 O O . SER A 1 184 ? -12.011 -7.092 5.944 1.00 92.94 184 SER A O 1
ATOM 1489 N N . LEU A 1 185 ? -11.714 -5.443 7.441 1.00 92.31 185 LEU A N 1
ATOM 1490 C CA . LEU A 1 185 ? -10.287 -5.238 7.168 1.00 92.31 185 LEU A CA 1
ATOM 1491 C C . LEU A 1 185 ? -9.441 -6.458 7.567 1.00 92.31 185 LEU A C 1
ATOM 1493 O O . LEU A 1 185 ? -8.520 -6.834 6.838 1.00 92.31 185 LEU A O 1
ATOM 1497 N N . SER A 1 186 ? -9.785 -7.119 8.678 1.00 92.88 186 SER A N 1
ATOM 1498 C CA . SER A 1 186 ? -9.062 -8.305 9.168 1.00 92.88 186 SER A CA 1
ATOM 1499 C C . SER A 1 186 ? -9.140 -9.518 8.227 1.00 92.88 186 SER A C 1
ATOM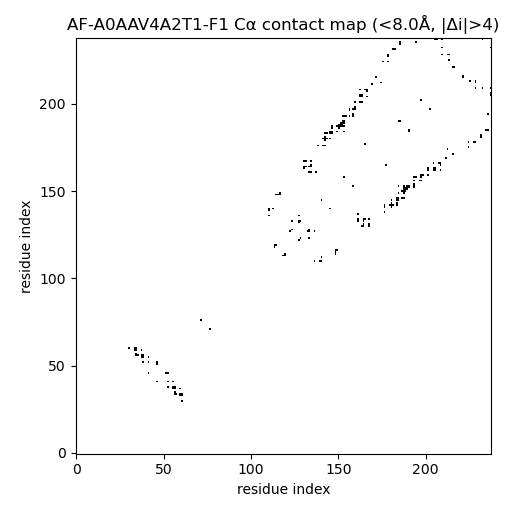 1501 O O . SER A 1 186 ? -8.265 -10.382 8.259 1.00 92.88 186 SER A O 1
ATOM 1503 N N . LYS A 1 187 ? -10.158 -9.569 7.354 1.00 92.69 187 LYS A N 1
ATOM 1504 C CA . LYS A 1 187 ? -10.385 -10.653 6.379 1.00 92.69 187 LYS A CA 1
ATOM 1505 C C . LYS A 1 187 ? -9.534 -10.535 5.106 1.00 92.69 187 LYS A C 1
ATOM 1507 O O . LYS A 1 187 ? -9.639 -11.397 4.235 1.00 92.69 187 LYS A O 1
ATOM 1512 N N . SER A 1 188 ? -8.715 -9.491 4.966 1.00 92.62 188 SER A N 1
ATOM 1513 C CA . SER A 1 188 ? -7.810 -9.331 3.819 1.00 92.62 188 SER A CA 1
ATOM 1514 C C . SER A 1 188 ? -6.725 -10.421 3.799 1.00 92.62 188 SER A C 1
ATOM 1516 O O . SER A 1 188 ? -6.145 -10.741 4.839 1.00 92.62 188 SER A O 1
ATOM 1518 N N . GLN A 1 189 ? -6.387 -10.972 2.624 1.00 91.75 189 GLN A N 1
ATOM 1519 C CA . GLN A 1 189 ? -5.409 -12.074 2.511 1.00 91.75 189 GLN A CA 1
ATOM 1520 C C . GLN A 1 189 ? -4.022 -11.707 3.064 1.00 91.75 189 GLN A C 1
ATOM 1522 O O . GLN A 1 189 ? -3.337 -12.550 3.643 1.00 91.75 189 GLN A O 1
ATOM 1527 N N . ARG A 1 190 ? -3.602 -10.446 2.899 1.00 91.62 190 ARG A N 1
ATOM 1528 C CA . ARG A 1 190 ? -2.313 -9.923 3.386 1.00 91.62 190 ARG A CA 1
ATOM 1529 C C . ARG A 1 190 ? -2.455 -9.012 4.607 1.00 91.62 190 ARG A C 1
ATOM 1531 O O . ARG A 1 190 ? -1.630 -8.123 4.814 1.00 91.62 190 ARG A O 1
ATOM 1538 N N . PHE A 1 191 ? -3.474 -9.225 5.439 1.00 93.25 191 PHE A N 1
ATOM 1539 C CA . PHE A 1 191 ? -3.717 -8.396 6.623 1.00 93.25 191 PHE A CA 1
ATOM 1540 C C . PHE A 1 191 ? -2.524 -8.354 7.600 1.00 93.25 191 PHE A C 1
ATOM 1542 O O . PHE A 1 191 ? -2.156 -7.290 8.096 1.00 93.25 191 PHE A O 1
ATOM 1549 N N . SER A 1 192 ? -1.844 -9.485 7.814 1.00 91.50 192 SER A N 1
ATOM 1550 C CA . SER A 1 192 ? -0.659 -9.557 8.684 1.00 91.50 192 SER A CA 1
ATOM 1551 C C . SER A 1 192 ? 0.491 -8.650 8.227 1.00 91.50 192 SER A C 1
ATOM 1553 O O . SER A 1 192 ? 1.213 -8.108 9.064 1.00 91.50 192 SER A O 1
ATOM 1555 N N . LEU A 1 193 ? 0.643 -8.449 6.914 1.00 91.25 193 LEU A N 1
ATOM 1556 C CA . LEU A 1 193 ? 1.632 -7.537 6.343 1.00 91.25 193 LEU A CA 1
ATOM 1557 C C . LEU A 1 193 ? 1.230 -6.073 6.566 1.00 91.25 193 LEU A C 1
ATOM 1559 O O . LEU A 1 193 ? 2.080 -5.257 6.911 1.00 91.25 193 LEU A O 1
ATOM 1563 N N . ALA A 1 194 ? -0.061 -5.750 6.436 1.00 91.44 194 ALA A N 1
ATOM 1564 C CA . ALA A 1 194 ? -0.569 -4.413 6.741 1.00 91.44 194 ALA A CA 1
ATOM 1565 C C . ALA A 1 194 ? -0.325 -4.041 8.217 1.00 91.44 194 ALA A C 1
ATOM 1567 O O . ALA A 1 194 ? 0.139 -2.938 8.499 1.00 91.44 194 ALA A O 1
ATOM 1568 N N . LEU A 1 195 ? -0.528 -4.983 9.148 1.00 92.56 195 LEU A N 1
ATOM 1569 C CA . LEU A 1 195 ? -0.184 -4.804 10.566 1.00 92.56 195 LEU A CA 1
ATOM 1570 C C . LEU A 1 195 ? 1.320 -4.603 10.801 1.00 92.56 195 LEU A C 1
ATOM 1572 O O . LEU A 1 195 ? 1.715 -3.822 11.668 1.00 92.56 195 LEU A O 1
ATOM 1576 N N . ALA A 1 196 ? 2.173 -5.307 10.050 1.00 91.50 196 ALA A N 1
ATOM 1577 C CA . ALA A 1 196 ? 3.624 -5.188 10.182 1.00 91.50 196 ALA A CA 1
ATOM 1578 C C . ALA A 1 196 ? 4.138 -3.789 9.799 1.00 91.50 196 ALA A C 1
ATOM 1580 O O . ALA A 1 196 ? 5.147 -3.348 10.349 1.00 91.50 196 ALA A O 1
ATOM 1581 N N . PHE A 1 197 ? 3.429 -3.089 8.908 1.00 92.00 197 PHE A N 1
ATOM 1582 C CA . PHE A 1 197 ? 3.773 -1.734 8.476 1.00 92.00 197 PHE A CA 1
ATOM 1583 C C . PHE A 1 197 ? 3.239 -0.615 9.374 1.00 92.00 197 PHE A C 1
ATOM 1585 O O . PHE A 1 197 ? 3.608 0.537 9.153 1.00 92.00 197 PHE A O 1
ATOM 1592 N N . LEU A 1 198 ? 2.435 -0.922 10.399 1.00 92.62 198 LEU A N 1
ATOM 1593 C CA . LEU A 1 198 ? 2.005 0.088 11.366 1.00 92.62 198 LEU A CA 1
ATOM 1594 C C . LEU A 1 198 ? 3.203 0.619 12.163 1.00 92.62 198 LEU A C 1
ATOM 1596 O O . LEU A 1 198 ? 3.954 -0.138 12.798 1.00 92.62 198 LEU A O 1
ATOM 1600 N N . SER A 1 199 ? 3.348 1.939 12.166 1.00 93.19 199 SER A N 1
ATOM 1601 C CA . SER A 1 199 ? 4.306 2.669 12.986 1.00 93.19 199 SER A CA 1
ATOM 1602 C C . SER A 1 199 ? 3.977 2.547 14.476 1.00 93.19 199 SER A C 1
ATOM 1604 O O . SER A 1 199 ? 2.888 2.135 14.877 1.00 93.19 199 SER A O 1
ATOM 1606 N N . LYS A 1 200 ? 4.930 2.933 15.334 1.00 93.00 200 LYS A N 1
ATOM 1607 C CA . LYS A 1 200 ? 4.722 2.926 16.789 1.00 93.00 200 LYS A CA 1
ATOM 1608 C C . LYS A 1 200 ? 3.514 3.784 17.193 1.00 93.00 200 LYS A C 1
ATOM 1610 O O . LYS A 1 200 ? 2.688 3.325 17.969 1.00 93.00 200 LYS A O 1
ATOM 1615 N N . LYS A 1 201 ? 3.395 4.981 16.609 1.00 93.62 201 LYS A N 1
ATOM 1616 C CA . LYS A 1 201 ? 2.289 5.910 16.867 1.00 93.62 201 LYS A CA 1
ATOM 1617 C C . LYS A 1 201 ? 0.941 5.318 16.445 1.00 93.62 201 LYS A C 1
ATOM 1619 O O . LYS A 1 201 ? -0.012 5.372 17.206 1.00 93.62 201 LYS A O 1
ATOM 1624 N N . GLU A 1 202 ? 0.866 4.708 15.264 1.00 93.94 202 GLU A N 1
ATOM 1625 C CA . GLU A 1 202 ? -0.384 4.100 14.781 1.00 93.94 202 GLU A CA 1
ATOM 1626 C C . GLU A 1 202 ? -0.793 2.884 15.625 1.00 93.94 202 GLU A C 1
ATOM 1628 O O . GLU A 1 202 ? -1.979 2.648 15.826 1.00 93.94 202 GLU A O 1
ATOM 1633 N N . LYS A 1 203 ? 0.169 2.128 16.174 1.00 93.56 203 LYS A N 1
ATOM 1634 C CA . LYS A 1 203 ? -0.114 1.046 17.134 1.00 93.56 203 LYS A CA 1
ATOM 1635 C C . LYS A 1 203 ? -0.639 1.572 18.469 1.00 93.56 203 LYS A C 1
ATOM 1637 O O . LYS A 1 203 ? -1.546 0.970 19.033 1.00 93.56 203 LYS A O 1
ATOM 1642 N N . GLU A 1 204 ? -0.091 2.681 18.962 1.00 94.12 204 GLU A N 1
ATOM 1643 C CA . GLU A 1 204 ? -0.604 3.369 20.155 1.00 94.12 204 GLU A CA 1
ATOM 1644 C C . GLU A 1 204 ? -2.038 3.877 19.912 1.00 94.12 204 GLU A C 1
ATOM 1646 O O . GLU A 1 204 ? -2.915 3.652 20.743 1.00 94.12 204 GLU A O 1
ATOM 1651 N N . ASN A 1 205 ? -2.312 4.454 18.738 1.00 93.69 205 ASN A N 1
ATOM 1652 C CA . ASN A 1 205 ? -3.658 4.884 18.342 1.00 93.69 205 ASN A CA 1
ATOM 1653 C C . ASN A 1 205 ? -4.628 3.702 18.198 1.00 93.69 205 ASN A C 1
ATOM 1655 O O . ASN A 1 205 ? -5.781 3.788 18.611 1.00 93.69 205 ASN A O 1
ATOM 1659 N N . LEU A 1 206 ? -4.165 2.574 17.659 1.00 93.31 206 LEU A N 1
ATOM 1660 C CA . LEU A 1 206 ? -4.953 1.347 17.575 1.00 93.31 206 LEU A CA 1
ATOM 1661 C C . LEU A 1 206 ? -5.319 0.827 18.972 1.00 93.31 206 LEU A C 1
ATOM 1663 O O . LEU A 1 206 ? -6.469 0.459 19.200 1.00 93.31 206 LEU A O 1
ATOM 1667 N N . ALA A 1 207 ? -4.374 0.836 19.916 1.00 92.94 207 ALA A N 1
ATOM 1668 C CA . ALA A 1 207 ? -4.640 0.482 21.309 1.00 92.94 207 ALA A CA 1
ATOM 1669 C C . ALA A 1 207 ? -5.669 1.421 21.950 1.00 92.94 207 ALA A C 1
ATOM 1671 O O . ALA A 1 207 ? -6.642 0.941 22.530 1.00 92.94 207 ALA A O 1
ATOM 1672 N N . ALA A 1 208 ? -5.518 2.735 21.759 1.00 92.81 208 ALA A N 1
ATOM 1673 C CA . ALA A 1 208 ? -6.479 3.726 22.235 1.00 92.81 208 ALA A CA 1
ATOM 1674 C C . ALA A 1 208 ? -7.884 3.506 21.643 1.00 92.81 208 ALA A C 1
ATOM 1676 O O . ALA A 1 208 ? -8.867 3.533 22.378 1.00 92.81 208 ALA A O 1
ATOM 1677 N N . LEU A 1 209 ? -7.990 3.192 20.346 1.00 91.69 209 LEU A N 1
ATOM 1678 C CA . LEU A 1 209 ? -9.268 2.869 19.701 1.00 91.69 209 LEU A CA 1
ATOM 1679 C C . LEU A 1 209 ? -9.935 1.651 20.351 1.00 91.69 209 LEU A C 1
ATOM 1681 O O . LEU A 1 209 ? -11.127 1.675 20.649 1.00 91.69 209 LEU A O 1
ATOM 1685 N N . PHE A 1 210 ? -9.174 0.590 20.619 1.00 90.25 210 PHE A N 1
ATOM 1686 C CA . PHE A 1 210 ? -9.696 -0.592 21.304 1.00 90.25 210 PHE A CA 1
ATOM 1687 C C . PHE A 1 210 ? -10.060 -0.337 22.773 1.00 90.25 210 PHE A C 1
ATOM 1689 O O . PHE A 1 210 ? -10.946 -1.018 23.297 1.00 90.25 210 PHE A O 1
ATOM 1696 N N . GLU A 1 211 ? -9.399 0.603 23.448 1.00 89.50 211 GLU A N 1
ATOM 1697 C CA . GLU A 1 211 ? -9.796 1.055 24.783 1.00 89.50 211 GLU A CA 1
ATOM 1698 C C . GLU A 1 211 ? -11.134 1.794 24.745 1.00 89.50 211 GLU A C 1
ATOM 1700 O O . GLU A 1 211 ? -12.015 1.453 25.535 1.00 89.50 211 GLU A O 1
ATOM 1705 N N . GLU A 1 212 ? -11.323 2.729 23.809 1.00 87.56 212 GLU A N 1
ATOM 1706 C CA . GLU A 1 212 ? -12.606 3.420 23.613 1.00 87.56 212 GLU A CA 1
ATOM 1707 C C . GLU A 1 212 ? -13.733 2.423 23.307 1.00 87.56 212 GLU A C 1
ATOM 1709 O O . GLU A 1 212 ? -14.762 2.430 23.981 1.00 87.56 212 GLU A O 1
ATOM 1714 N N . LEU A 1 213 ? -13.496 1.449 22.420 1.00 85.56 213 LEU A N 1
ATOM 1715 C CA . LEU A 1 213 ? -14.458 0.373 22.136 1.00 85.56 213 LEU A CA 1
ATOM 1716 C C . LEU A 1 213 ? -14.801 -0.485 23.371 1.00 85.56 213 LEU A C 1
ATOM 1718 O O . LEU A 1 213 ? -15.896 -1.041 23.448 1.00 85.56 213 LEU A O 1
ATOM 1722 N N . CYS A 1 214 ? -13.891 -0.616 24.344 1.00 81.94 214 CYS A N 1
ATOM 1723 C CA . CYS A 1 214 ? -14.142 -1.370 25.579 1.00 81.94 214 CYS A CA 1
ATOM 1724 C C . CYS A 1 214 ? -14.865 -0.556 26.661 1.00 81.94 214 CYS A C 1
ATOM 1726 O O . CYS A 1 214 ? -15.557 -1.153 27.492 1.00 81.94 214 CYS A O 1
ATOM 1728 N N . LYS A 1 215 ? -14.694 0.773 26.683 1.00 80.56 215 LYS A N 1
ATOM 1729 C CA . LYS A 1 215 ? -15.313 1.673 27.676 1.00 80.56 215 LYS A CA 1
ATOM 1730 C C . LYS A 1 215 ? -16.831 1.767 27.515 1.00 80.56 215 LYS A C 1
ATOM 1732 O O . LYS A 1 215 ? -17.531 2.045 28.486 1.00 80.56 215 LYS A O 1
ATOM 1737 N N . LEU A 1 216 ? -17.344 1.459 26.328 1.00 66.38 216 LEU A N 1
ATOM 1738 C CA . LEU A 1 216 ? -18.764 1.506 26.003 1.00 66.38 216 LEU A CA 1
ATOM 1739 C C . LEU A 1 216 ? -19.537 0.336 26.631 1.00 66.38 216 LEU A C 1
ATOM 1741 O O . LEU A 1 216 ? -19.773 -0.728 26.054 1.00 66.38 216 LEU A O 1
ATOM 1745 N N . GLN A 1 217 ? -19.937 0.542 27.878 1.00 56.75 217 GLN A N 1
ATOM 1746 C CA . GLN A 1 217 ? -21.134 -0.054 28.468 1.00 56.75 217 GLN A CA 1
ATOM 1747 C C . GLN A 1 217 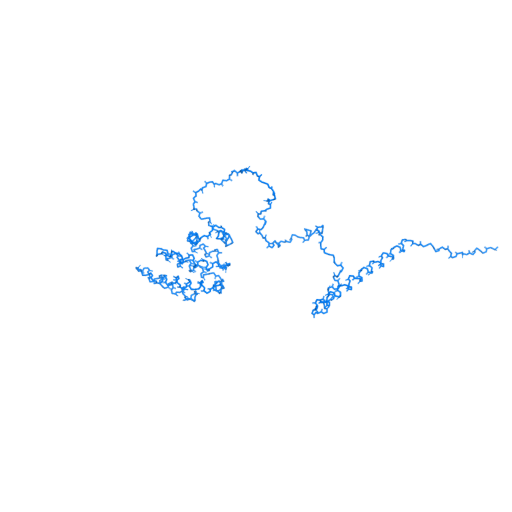? -22.286 0.855 28.008 1.00 56.75 217 GLN A C 1
ATOM 1749 O O . GLN A 1 217 ? -22.106 2.062 28.004 1.00 56.75 217 GLN A O 1
ATOM 1754 N N . HIS A 1 218 ? -23.393 0.379 27.444 1.00 53.19 218 HIS A N 1
ATOM 1755 C CA . HIS A 1 218 ? -24.631 0.077 28.168 1.00 53.19 218 HIS A CA 1
ATOM 1756 C C . HIS A 1 218 ? -25.603 -0.678 27.220 1.00 53.19 218 HIS A C 1
ATOM 1758 O O . HIS A 1 218 ? -25.741 -0.317 26.056 1.00 53.19 218 HIS A O 1
ATOM 1764 N N . SER A 1 219 ? -26.323 -1.677 27.760 1.00 56.53 219 SER A N 1
ATOM 1765 C CA . SER A 1 219 ? -27.381 -2.524 27.145 1.00 56.53 219 SER A CA 1
ATOM 1766 C C . SER A 1 219 ? -26.961 -3.892 26.559 1.00 56.53 219 SER A C 1
ATOM 1768 O O . SER A 1 219 ? -25.804 -4.111 26.228 1.00 56.53 219 SER A O 1
ATOM 1770 N N . GLN A 1 220 ? -27.897 -4.854 26.498 1.00 53.53 220 GLN A N 1
ATOM 1771 C CA . GLN A 1 220 ? -27.684 -6.300 26.240 1.00 53.53 220 GLN A CA 1
ATOM 1772 C C . GLN A 1 220 ? -26.927 -6.648 24.940 1.00 53.53 220 GLN A C 1
ATOM 1774 O O . GLN A 1 220 ? -26.239 -7.668 24.915 1.00 53.53 220 GLN A O 1
ATOM 1779 N N . GLU A 1 221 ? -26.966 -5.798 23.908 1.00 59.62 221 GLU A N 1
ATOM 1780 C CA . GLU A 1 221 ? -26.131 -5.926 22.693 1.00 59.62 221 GLU A CA 1
ATOM 1781 C C . GLU A 1 221 ? -24.617 -5.791 22.985 1.00 59.62 221 GLU A C 1
ATOM 1783 O O . GLU A 1 221 ? -23.775 -6.225 22.202 1.00 59.62 221 GLU A O 1
ATOM 1788 N N . SER A 1 222 ? -24.248 -5.256 24.154 1.00 66.06 222 SER A N 1
ATOM 1789 C CA . SER A 1 222 ? -22.864 -5.053 24.598 1.00 66.06 222 SER A CA 1
ATOM 1790 C C . SER A 1 222 ? -22.089 -6.360 24.803 1.00 66.06 222 SER A C 1
ATOM 1792 O O . SER A 1 222 ? -20.866 -6.342 24.709 1.00 66.06 222 SER A O 1
ATOM 1794 N N . ILE A 1 223 ? -22.746 -7.495 25.080 1.00 71.88 223 ILE A N 1
ATOM 1795 C CA . ILE A 1 223 ? -22.035 -8.765 25.334 1.00 71.88 223 ILE A CA 1
ATOM 1796 C C . ILE A 1 223 ? -21.461 -9.334 24.030 1.00 71.88 223 ILE A C 1
ATOM 1798 O O . ILE A 1 223 ? -20.265 -9.604 23.962 1.00 71.88 223 ILE A O 1
ATOM 1802 N N . GLU A 1 224 ? -22.279 -9.432 22.980 1.00 79.50 224 GLU A N 1
ATOM 1803 C CA . GLU A 1 224 ? -21.844 -9.920 21.663 1.00 79.50 224 GLU A CA 1
ATOM 1804 C C . GLU A 1 224 ? -20.777 -9.000 21.053 1.00 79.50 224 GLU A C 1
ATOM 1806 O O . GLU A 1 224 ? -19.754 -9.461 20.542 1.00 79.50 224 GLU A O 1
ATOM 1811 N N . LEU A 1 225 ? -20.962 -7.680 21.170 1.00 79.12 225 LEU A N 1
ATOM 1812 C CA . LEU A 1 225 ? -19.970 -6.711 20.705 1.00 79.12 225 LEU A CA 1
ATOM 1813 C C . LEU A 1 225 ? -18.645 -6.837 21.471 1.00 79.12 225 LEU A C 1
ATOM 1815 O O . LEU A 1 225 ? -17.583 -6.744 20.860 1.00 79.12 225 LEU A O 1
ATOM 1819 N N . LYS A 1 226 ? -18.675 -7.121 22.778 1.00 79.94 226 LYS A N 1
ATOM 1820 C CA . LYS A 1 226 ? -17.458 -7.351 23.576 1.00 79.94 226 LYS A CA 1
ATOM 1821 C C . LYS A 1 226 ? -16.709 -8.611 23.167 1.00 79.94 226 LYS A C 1
ATOM 1823 O O . LYS A 1 226 ? -15.481 -8.580 23.115 1.00 79.94 226 LYS A O 1
ATOM 1828 N N . GLU A 1 227 ? -17.414 -9.696 22.860 1.00 84.31 227 GLU A N 1
ATOM 1829 C CA . GLU A 1 227 ? -16.784 -10.920 22.353 1.00 84.31 227 GLU A CA 1
ATOM 1830 C C . GLU A 1 227 ? -16.107 -10.670 21.002 1.00 84.31 227 GLU A C 1
ATOM 1832 O O . GLU A 1 227 ? -14.940 -11.025 20.818 1.00 84.31 227 GLU A O 1
ATOM 1837 N N . ARG A 1 228 ? -16.788 -9.966 20.089 1.00 88.62 228 ARG A N 1
ATOM 1838 C CA . ARG A 1 228 ? -16.221 -9.562 18.791 1.00 88.62 228 ARG A CA 1
ATOM 1839 C C . ARG A 1 228 ? -14.983 -8.680 18.962 1.00 88.62 228 ARG A C 1
ATOM 1841 O O . ARG A 1 228 ? -13.953 -8.938 18.341 1.00 88.62 228 ARG A O 1
ATOM 1848 N N . VAL A 1 229 ? -15.035 -7.699 19.864 1.00 87.31 229 VAL A N 1
ATOM 1849 C CA . VAL A 1 229 ? -13.885 -6.844 20.203 1.00 87.31 229 VAL A CA 1
ATOM 1850 C C . VAL A 1 229 ? -12.731 -7.661 20.792 1.00 87.31 229 VAL A C 1
ATOM 1852 O O . VAL A 1 229 ? -11.578 -7.417 20.439 1.00 87.31 229 VAL A O 1
ATOM 1855 N N . ALA A 1 230 ? -13.003 -8.657 21.640 1.00 87.12 230 ALA A N 1
ATOM 1856 C CA . ALA A 1 230 ? -11.968 -9.533 22.189 1.00 87.12 230 ALA A CA 1
ATOM 1857 C C . ALA A 1 230 ? -11.280 -10.365 21.094 1.00 87.12 230 ALA A C 1
ATOM 1859 O O . ALA A 1 230 ? -10.051 -10.443 21.064 1.00 87.12 230 ALA A O 1
ATOM 1860 N N . VAL A 1 231 ? -12.045 -10.922 20.149 1.00 90.25 231 VAL A N 1
ATOM 1861 C CA . VAL A 1 231 ? -11.486 -11.618 18.978 1.00 90.25 231 VAL A CA 1
ATOM 1862 C C . VAL A 1 231 ? -10.641 -10.658 18.138 1.00 90.25 231 VAL A C 1
ATOM 1864 O O . VAL A 1 231 ? -9.502 -10.979 17.796 1.00 90.25 231 VAL A O 1
ATOM 1867 N N . LEU A 1 232 ? -11.141 -9.453 17.861 1.00 90.69 232 LEU A N 1
ATOM 1868 C CA . LEU A 1 232 ? -10.406 -8.440 17.105 1.00 90.69 232 LEU A CA 1
ATOM 1869 C C . LEU A 1 232 ? -9.091 -8.036 17.779 1.00 90.69 232 LEU A C 1
ATOM 1871 O O . LEU A 1 232 ? -8.079 -7.947 17.087 1.00 90.69 232 LEU A O 1
ATOM 1875 N N . LYS A 1 233 ? -9.060 -7.872 19.106 1.00 89.31 233 LYS A N 1
ATOM 1876 C CA . LYS A 1 233 ? -7.819 -7.610 19.856 1.00 89.31 233 LYS A CA 1
ATOM 1877 C C . LYS A 1 233 ? -6.758 -8.676 19.589 1.00 89.31 233 LYS A C 1
ATOM 1879 O O . LYS A 1 233 ? -5.619 -8.355 19.249 1.00 89.31 233 LYS A O 1
ATOM 1884 N N . THR A 1 234 ? -7.151 -9.954 19.610 1.00 90.25 234 THR A N 1
ATOM 1885 C CA . THR A 1 234 ? -6.219 -11.052 19.295 1.00 90.25 234 THR A CA 1
ATOM 1886 C C . THR A 1 234 ? -5.714 -11.008 17.849 1.00 90.25 234 THR A C 1
ATOM 1888 O O . THR A 1 234 ? -4.527 -11.237 17.610 1.00 90.25 234 THR A O 1
ATOM 1891 N N . LEU A 1 235 ? -6.576 -10.659 16.885 1.00 89.56 235 LEU A N 1
ATOM 1892 C CA . LEU A 1 235 ? -6.220 -10.573 15.463 1.00 89.56 235 LEU A CA 1
ATOM 1893 C C . LEU A 1 235 ? -5.286 -9.397 15.164 1.00 89.56 235 LEU A C 1
ATOM 1895 O O . LEU A 1 235 ? -4.318 -9.545 14.417 1.00 89.56 235 LEU A O 1
ATOM 1899 N N . TYR A 1 236 ? -5.561 -8.244 15.768 1.00 90.81 236 TYR A N 1
ATOM 1900 C CA . TYR A 1 236 ? -4.770 -7.025 15.622 1.00 90.81 236 TYR A CA 1
ATOM 1901 C C . TYR A 1 236 ? -3.505 -7.024 16.495 1.00 90.81 236 TYR A C 1
ATOM 1903 O O . TYR A 1 236 ? -2.631 -6.182 16.287 1.00 90.81 236 TYR A O 1
ATOM 1911 N N . ARG A 1 237 ? -3.359 -8.014 17.390 1.00 87.94 237 ARG A N 1
ATOM 1912 C CA . ARG A 1 237 ? -2.236 -8.181 18.331 1.00 87.94 237 ARG A CA 1
ATOM 1913 C C . ARG A 1 237 ? -2.092 -6.990 19.284 1.00 87.94 237 ARG A C 1
ATOM 1915 O O . ARG A 1 237 ? -0.981 -6.498 19.491 1.00 87.94 237 ARG A O 1
ATOM 1922 N N . VAL A 1 238 ? -3.227 -6.545 19.819 1.00 77.69 238 VAL A N 1
ATOM 1923 C CA . VAL A 1 238 ? -3.373 -5.415 20.748 1.00 77.69 238 VAL A CA 1
ATOM 1924 C C . VAL A 1 238 ? -3.923 -5.899 22.078 1.00 77.69 238 VAL A C 1
ATOM 1926 O O . VAL A 1 238 ? -4.854 -6.736 22.057 1.00 77.69 238 VAL A O 1
#

Organism: NCBI:txid259542

Nearest PDB structures (foldseek):
  6ez4-assembly1_A  TM=7.679E-01  e=8.441E-06  Homo sapiens
  8g9j-assembly1_A  TM=3.210E-01  e=1.411E+00  synthetic construct
  6z1p-assembly1_AP  TM=3.547E-01  e=7.648E+00  Tetrahymena thermophila SB210

Mean predicted aligned error: 17.72 Å

Solvent-accessible surface area (backbone atoms only — not comparable to full-atom values): 14626 Å² total; per-residue (Å²): 141,81,85,81,79,81,76,89,80,76,82,73,76,56,61,70,58,53,50,51,52,52,50,53,50,49,56,49,51,56,50,50,52,38,31,51,54,31,49,53,50,39,59,74,70,60,60,90,46,69,65,61,45,49,49,49,31,70,50,39,82,64,73,81,87,52,94,81,55,62,60,77,73,72,48,79,76,81,76,60,94,55,72,79,62,72,79,61,91,77,81,82,84,82,91,75,93,77,85,84,92,85,85,81,93,68,99,62,101,65,82,79,75,60,89,40,48,65,51,39,52,48,45,49,70,72,70,32,83,48,56,68,49,43,31,54,52,55,61,72,59,34,33,70,53,50,27,66,44,28,40,60,48,61,62,92,64,45,64,43,56,49,43,56,21,59,50,51,87,65,52,83,90,47,48,67,59,52,50,48,32,53,54,27,55,62,67,15,75,37,33,72,57,43,59,69,69,48,49,75,68,44,48,51,48,44,46,51,41,54,50,56,66,64,68,61,76,83,61,84,70,44,58,63,52,49,53,52,49,54,53,47,28,65,76,74,72,95

Secondary structure (DSSP, 8-state):
--------------HHHHHHHHHHHHHHHHHHHHHHHHHHHHHHTT-S-HHHHHHHHHGGGPPPPPTTS-GGGS------S-TTGGG-----S---------S-----------SSHHHHHHHHHHT--SHHHHHHHHHHH-HHHHHHHTSS---TTHHHHHHHHHHTT--GGGHHHHHHHHHHHHTSTTHHHHHHT--HHHHHHHHHHHHHHHH---STTHHHHHHHHHHHHHHHT-

InterPro domains:
  IPR025986 RNA-polymerase II-associated protein 3-like, C-terminal domain [PF13877] (114-203)
  IPR031733 Dynein attachment factor, N-terminal [PF15867] (13-82)
  IPR042422 Coiled-coil domain-containing protein 103 [PTHR28572] (5-235)

pLDDT: mean 79.81, std 18.56, range [29.55, 97.12]

Sequence (238 aa):
MTTTKSSHDDDSLDFGKVEREAKSMVDYDERYWLENSAKFRAVEQRVASYDEFREIVMAAHLKPLEKEDKISSMGVFTQVWNQSALKNPQKDGNYSNGNPDTSDMTNHSTVKVPKTGQEFLQHWKRECKTLEQKRHFIMAIGSVKIQELFQIEINGGLLGEFVDCLLHDFDESETKCVIELLESLSKSQRFSLALAFLSKKEKENLAALFEELCKLQHSQESIELKERVAVLKTLYRV